Protein AF-A0A6L5FZD4-F1 (afdb_monomer_lite)

Structure (mmCIF, N/CA/C/O backbone):
data_AF-A0A6L5FZD4-F1
#
_entry.id   AF-A0A6L5FZD4-F1
#
loop_
_atom_site.group_PDB
_atom_site.id
_atom_site.type_symbol
_atom_site.label_atom_id
_atom_site.label_alt_id
_atom_site.label_comp_id
_atom_site.label_asym_id
_atom_site.label_entity_id
_atom_site.label_seq_id
_atom_site.pdbx_PDB_ins_code
_atom_site.Cartn_x
_atom_site.Cartn_y
_atom_site.Cartn_z
_atom_site.occupancy
_atom_site.B_iso_or_equiv
_atom_site.auth_seq_id
_atom_site.auth_comp_id
_atom_site.auth_asym_id
_atom_site.auth_atom_id
_atom_site.pdbx_PDB_model_num
ATOM 1 N N . MET A 1 1 ? -21.026 0.022 11.333 1.00 53.03 1 MET A N 1
ATOM 2 C CA . MET A 1 1 ? -21.805 0.230 10.079 1.00 53.03 1 MET A CA 1
ATOM 3 C C . MET A 1 1 ? -22.381 -1.108 9.611 1.00 53.03 1 MET A C 1
ATOM 5 O O . MET A 1 1 ? -21.705 -2.113 9.763 1.00 53.03 1 MET A O 1
ATOM 9 N N . LYS A 1 2 ? -23.590 -1.178 9.025 1.00 60.16 2 LYS A N 1
ATOM 10 C CA . LYS A 1 2 ? -24.108 -2.451 8.463 1.00 60.16 2 LYS A CA 1
ATOM 11 C C . LYS A 1 2 ? -23.202 -2.933 7.310 1.00 60.16 2 LYS A C 1
ATOM 13 O O . LYS A 1 2 ? -22.747 -2.117 6.518 1.00 60.16 2 LYS A O 1
ATOM 18 N N . ARG A 1 3 ? -22.991 -4.252 7.163 1.00 59.06 3 ARG A N 1
ATOM 19 C CA . ARG A 1 3 ? -22.084 -4.894 6.170 1.00 59.06 3 ARG A CA 1
ATOM 20 C C . ARG A 1 3 ? -22.191 -4.336 4.738 1.00 59.06 3 ARG A C 1
ATOM 22 O O . ARG A 1 3 ? -21.182 -4.212 4.053 1.00 59.06 3 ARG A O 1
ATOM 29 N N . ARG A 1 4 ? -23.404 -3.986 4.293 1.00 61.72 4 ARG A N 1
ATOM 30 C CA . ARG A 1 4 ? -23.658 -3.397 2.966 1.00 61.72 4 ARG A CA 1
ATOM 31 C C . ARG A 1 4 ? -23.033 -2.008 2.786 1.00 61.72 4 ARG A C 1
ATOM 33 O O . ARG A 1 4 ? -22.554 -1.722 1.700 1.00 61.72 4 ARG A O 1
ATOM 40 N N . ALA A 1 5 ? -22.981 -1.199 3.844 1.00 68.56 5 ALA A N 1
ATOM 41 C CA . ALA A 1 5 ? -22.435 0.157 3.802 1.00 68.56 5 ALA A CA 1
ATOM 42 C C . ALA A 1 5 ? -20.901 0.177 3.656 1.00 68.56 5 ALA A C 1
ATOM 44 O O . ALA A 1 5 ? -20.347 1.071 3.029 1.00 68.56 5 ALA A O 1
ATOM 45 N N . ILE A 1 6 ? -20.212 -0.828 4.209 1.00 66.12 6 ILE A N 1
ATOM 46 C CA . ILE A 1 6 ? -18.756 -0.983 4.053 1.00 66.12 6 ILE A CA 1
ATOM 47 C C . ILE A 1 6 ? -18.419 -1.387 2.617 1.00 66.12 6 ILE A C 1
ATOM 49 O O . ILE A 1 6 ? -17.516 -0.821 2.011 1.00 66.12 6 ILE A O 1
ATOM 53 N N . LEU A 1 7 ? -19.168 -2.344 2.058 1.00 66.69 7 LEU A N 1
ATOM 54 C CA . LEU A 1 7 ? -18.967 -2.778 0.676 1.00 66.69 7 LEU A CA 1
ATOM 55 C C . LEU A 1 7 ? -19.250 -1.641 -0.306 1.00 66.69 7 LEU A C 1
ATOM 57 O O . LEU A 1 7 ? -18.430 -1.410 -1.183 1.00 66.69 7 LEU A O 1
ATOM 61 N N . SER A 1 8 ? -20.335 -0.882 -0.124 1.00 71.38 8 SER A N 1
ATOM 62 C CA . SER A 1 8 ? -20.620 0.277 -0.979 1.00 71.38 8 SER A CA 1
ATOM 63 C C . SER A 1 8 ? -19.540 1.358 -0.885 1.00 71.38 8 SER A C 1
ATOM 65 O O . SER A 1 8 ? -19.171 1.926 -1.907 1.00 71.38 8 SER A O 1
ATOM 67 N N . ALA A 1 9 ? -18.991 1.610 0.309 1.00 75.25 9 ALA A N 1
ATOM 68 C CA . ALA A 1 9 ? -17.905 2.575 0.494 1.00 75.25 9 ALA A CA 1
ATOM 69 C C . ALA A 1 9 ? -16.577 2.116 -0.138 1.00 75.25 9 ALA A C 1
ATOM 71 O O . ALA A 1 9 ? -15.766 2.949 -0.528 1.00 75.25 9 ALA A O 1
ATOM 72 N N . ALA A 1 10 ? -16.362 0.803 -0.269 1.00 83.44 10 ALA A N 1
ATOM 73 C CA . ALA A 1 10 ? -15.156 0.238 -0.868 1.00 83.44 10 ALA A CA 1
ATOM 74 C C . ALA A 1 10 ? -15.209 0.155 -2.406 1.00 83.44 10 ALA A C 1
ATOM 76 O O . ALA A 1 10 ? -14.160 0.024 -3.028 1.00 83.44 10 ALA A O 1
ATOM 77 N N . VAL A 1 11 ? -16.385 0.257 -3.039 1.00 79.88 11 VAL A N 1
ATOM 78 C CA . VAL A 1 11 ? -16.510 0.142 -4.507 1.00 79.88 11 VAL A CA 1
ATOM 79 C C . VAL A 1 11 ? -15.722 1.231 -5.231 1.00 79.88 11 VAL A C 1
ATOM 81 O O . VAL A 1 11 ? -14.940 0.915 -6.121 1.00 79.88 11 VAL A O 1
ATOM 84 N N . ALA A 1 12 ? -15.890 2.499 -4.846 1.00 78.31 12 ALA A N 1
ATOM 85 C CA . ALA A 1 12 ? -15.203 3.598 -5.524 1.00 78.31 12 ALA A CA 1
ATOM 86 C C . ALA A 1 12 ? -13.663 3.488 -5.416 1.00 78.31 12 ALA A C 1
ATOM 88 O O . ALA A 1 12 ? -13.002 3.541 -6.457 1.00 78.31 12 ALA A O 1
ATOM 89 N N . PRO A 1 13 ? -13.076 3.233 -4.226 1.00 81.88 13 PRO A N 1
ATOM 90 C CA . PRO A 1 13 ? -11.650 2.932 -4.116 1.00 81.88 13 PRO A CA 1
ATOM 91 C C . PRO A 1 13 ? -11.213 1.702 -4.915 1.00 81.88 13 PRO A C 1
ATOM 93 O O . PRO A 1 13 ? -10.189 1.751 -5.585 1.00 81.88 13 PRO A O 1
ATOM 96 N N . ALA A 1 14 ? -11.994 0.618 -4.912 1.00 86.94 14 ALA A N 1
ATOM 97 C CA . ALA A 1 14 ? -11.658 -0.584 -5.674 1.00 86.94 14 ALA A CA 1
ATOM 98 C C . ALA A 1 14 ? -11.582 -0.303 -7.183 1.00 86.94 14 ALA A C 1
ATOM 100 O O . ALA A 1 14 ? -10.633 -0.728 -7.836 1.00 86.94 14 ALA A O 1
ATOM 101 N N . THR A 1 15 ? -12.529 0.461 -7.734 1.00 80.44 15 THR A N 1
ATOM 102 C CA . THR A 1 15 ? -12.495 0.876 -9.143 1.00 80.44 15 THR A CA 1
ATOM 103 C C . THR A 1 15 ? -11.253 1.710 -9.448 1.00 80.44 15 THR A C 1
ATOM 105 O O . THR A 1 15 ? -10.593 1.480 -10.461 1.00 80.44 15 THR A O 1
ATOM 108 N N . ALA A 1 16 ? -10.887 2.633 -8.556 1.00 80.25 16 ALA A N 1
ATOM 109 C CA . ALA A 1 16 ? -9.671 3.423 -8.720 1.00 80.25 16 ALA A CA 1
ATOM 110 C C . ALA A 1 16 ? -8.406 2.548 -8.731 1.00 80.25 16 ALA A C 1
ATOM 112 O O . ALA A 1 16 ? -7.522 2.714 -9.570 1.00 80.25 16 ALA A O 1
ATOM 113 N N . ILE A 1 17 ? -8.364 1.558 -7.844 1.00 89.06 17 ILE A N 1
ATOM 114 C CA . ILE A 1 17 ? -7.272 0.592 -7.717 1.00 89.06 17 ILE A CA 1
ATOM 115 C C . ILE A 1 17 ? -7.128 -0.277 -8.976 1.00 89.06 17 ILE A C 1
ATOM 117 O O . ILE A 1 17 ? -5.998 -0.551 -9.376 1.00 89.06 17 ILE A O 1
ATOM 121 N N . VAL A 1 18 ? -8.222 -0.650 -9.656 1.00 87.94 18 VAL A N 1
ATOM 122 C CA . VAL A 1 18 ? -8.146 -1.328 -10.970 1.00 87.94 18 VAL A CA 1
ATOM 123 C C . VAL A 1 18 ? -7.424 -0.444 -11.991 1.00 87.94 18 VAL A C 1
ATOM 125 O O . VAL A 1 18 ? -6.529 -0.912 -12.695 1.00 87.94 18 VAL A O 1
ATOM 128 N N . VAL A 1 19 ? -7.774 0.843 -12.060 1.00 83.50 19 VAL A N 1
ATOM 129 C CA . VAL A 1 19 ? -7.156 1.792 -13.003 1.00 83.50 19 VAL A CA 1
ATOM 130 C C . VAL A 1 19 ? -5.664 1.977 -12.705 1.00 83.50 19 VAL A C 1
ATOM 132 O O . VAL A 1 19 ? -4.836 1.974 -13.623 1.00 83.50 19 VAL A O 1
ATOM 135 N N . PHE A 1 20 ? -5.282 2.062 -11.429 1.00 85.50 20 PHE A N 1
ATOM 136 C CA . PHE A 1 20 ? -3.870 2.128 -11.044 1.00 85.50 20 PHE A CA 1
ATOM 137 C C . PHE A 1 20 ? -3.114 0.841 -11.329 1.00 85.50 20 PHE A C 1
ATOM 139 O O . PHE A 1 20 ? -2.016 0.916 -11.875 1.00 85.50 20 PHE A O 1
ATOM 146 N N . GLY A 1 21 ? -3.706 -0.319 -11.049 1.00 92.38 21 GLY A N 1
ATOM 147 C CA . GLY A 1 21 ? -3.126 -1.602 -11.433 1.00 92.38 21 GLY A CA 1
ATOM 148 C C . GLY A 1 21 ? -2.869 -1.657 -12.941 1.00 92.38 21 GLY A C 1
ATOM 149 O O . GLY A 1 21 ? -1.775 -2.017 -13.362 1.00 92.38 21 GLY A O 1
ATOM 150 N N . ALA A 1 22 ? -3.817 -1.208 -13.769 1.00 91.06 22 ALA A N 1
ATOM 151 C CA . ALA A 1 22 ? -3.641 -1.170 -15.225 1.00 91.06 22 ALA A CA 1
ATOM 152 C C . ALA A 1 22 ? -2.514 -0.224 -15.656 1.00 91.06 22 ALA A C 1
ATOM 154 O O . ALA A 1 22 ? -1.715 -0.562 -16.534 1.00 91.06 22 ALA A O 1
ATOM 155 N N . THR A 1 23 ? -2.392 0.927 -14.991 1.00 86.19 23 THR A N 1
ATOM 156 C CA . THR A 1 23 ? -1.278 1.869 -15.195 1.00 86.19 23 THR A CA 1
ATOM 157 C C . THR A 1 23 ? 0.051 1.220 -14.861 1.00 86.19 23 THR A C 1
ATOM 159 O O . THR A 1 23 ? 0.979 1.256 -15.670 1.00 86.19 23 THR A O 1
ATOM 162 N N . TYR A 1 24 ? 0.129 0.571 -13.704 1.00 91.25 24 TYR A N 1
ATOM 163 C CA . TYR A 1 24 ? 1.314 -0.148 -13.281 1.00 91.25 24 TYR A CA 1
ATOM 164 C C . TYR A 1 24 ? 1.682 -1.257 -14.271 1.00 91.25 24 TYR A C 1
ATOM 166 O O . TYR A 1 24 ? 2.807 -1.266 -14.760 1.00 91.25 24 TYR A O 1
ATOM 174 N N . GLY A 1 25 ? 0.743 -2.144 -14.616 1.00 93.81 25 GLY A N 1
ATOM 175 C CA . GLY A 1 25 ? 0.986 -3.263 -15.527 1.00 93.81 25 GLY A CA 1
ATOM 176 C C . GLY A 1 25 ? 1.514 -2.798 -16.883 1.00 93.81 25 GLY A C 1
ATOM 177 O O . GLY A 1 25 ? 2.508 -3.329 -17.377 1.00 93.81 25 GLY A O 1
ATOM 178 N N . THR A 1 26 ? 0.916 -1.744 -17.443 1.00 90.25 26 THR A N 1
ATOM 179 C CA . THR A 1 26 ? 1.355 -1.168 -18.721 1.00 90.25 26 THR A CA 1
ATOM 180 C C . THR A 1 26 ? 2.790 -0.639 -18.632 1.00 90.25 26 THR A C 1
ATOM 182 O O . THR A 1 26 ? 3.623 -0.972 -19.472 1.00 90.25 26 THR A O 1
ATOM 185 N N . LEU A 1 27 ? 3.116 0.141 -17.595 1.00 87.88 27 LEU A N 1
ATOM 186 C CA . LEU A 1 27 ? 4.457 0.712 -17.420 1.00 87.88 27 LEU A CA 1
ATOM 187 C C . LEU A 1 27 ? 5.506 -0.362 -17.106 1.00 87.88 27 LEU A C 1
ATOM 189 O O . LEU A 1 27 ? 6.557 -0.413 -17.741 1.00 87.88 27 LEU A O 1
ATOM 193 N N . ALA A 1 28 ? 5.216 -1.244 -16.152 1.00 91.94 28 ALA A N 1
ATOM 194 C CA . ALA A 1 28 ? 6.132 -2.274 -15.678 1.00 91.94 28 ALA A CA 1
ATOM 195 C C . ALA A 1 28 ? 6.510 -3.262 -16.787 1.00 91.94 28 ALA A C 1
ATOM 197 O O . ALA A 1 28 ? 7.661 -3.696 -16.853 1.00 91.94 28 ALA A O 1
ATOM 198 N N . ARG A 1 29 ? 5.581 -3.565 -17.707 1.00 93.56 29 ARG A N 1
ATOM 199 C CA . ARG A 1 29 ? 5.847 -4.421 -18.871 1.00 93.56 29 ARG A CA 1
ATOM 200 C C . ARG A 1 29 ? 7.047 -3.945 -19.688 1.00 93.56 29 ARG A C 1
ATOM 202 O O . ARG A 1 29 ? 7.820 -4.781 -20.143 1.00 93.56 29 ARG A O 1
ATOM 209 N N . HIS A 1 30 ? 7.203 -2.634 -19.863 1.00 89.06 30 HIS A N 1
ATOM 210 C CA . HIS A 1 30 ? 8.285 -2.055 -20.662 1.00 89.06 30 HIS A CA 1
ATOM 211 C C . HIS A 1 30 ? 9.632 -2.009 -19.934 1.00 89.06 30 HIS A C 1
ATOM 213 O O . HIS A 1 30 ? 10.659 -1.857 -20.585 1.00 89.06 30 HIS A O 1
ATOM 219 N N . VAL A 1 31 ? 9.633 -2.141 -18.606 1.00 91.50 31 VAL A N 1
ATOM 220 C CA . VAL A 1 31 ? 10.833 -1.956 -17.774 1.00 91.50 31 VAL A CA 1
ATOM 221 C C . VAL A 1 31 ? 11.385 -3.289 -17.286 1.00 91.50 31 VAL A C 1
ATOM 223 O O . VAL A 1 31 ? 12.579 -3.541 -17.390 1.00 91.50 31 VAL A O 1
ATOM 226 N N . ILE A 1 32 ? 10.515 -4.153 -16.763 1.00 94.56 32 ILE A N 1
ATOM 227 C CA . ILE A 1 32 ? 10.897 -5.432 -16.144 1.00 94.56 32 ILE A CA 1
ATOM 228 C C . ILE A 1 32 ? 10.281 -6.647 -16.851 1.00 94.56 32 ILE A C 1
ATOM 230 O O . ILE A 1 32 ? 10.547 -7.786 -16.475 1.00 94.56 32 ILE A O 1
ATOM 234 N N . GLY A 1 33 ? 9.470 -6.431 -17.890 1.00 94.81 33 GLY A N 1
ATOM 235 C CA . GLY A 1 33 ? 8.761 -7.494 -18.597 1.00 94.81 33 GLY A CA 1
ATOM 236 C C . GLY A 1 33 ? 7.494 -7.961 -17.873 1.00 94.81 33 GLY A C 1
ATOM 237 O O . GLY A 1 33 ? 7.284 -7.714 -16.686 1.00 94.81 33 GLY A O 1
ATOM 238 N N . ALA A 1 34 ? 6.617 -8.656 -18.602 1.00 95.38 34 ALA A N 1
ATOM 239 C CA . ALA A 1 34 ? 5.297 -9.039 -18.091 1.00 95.38 34 ALA A CA 1
ATOM 240 C C . ALA A 1 34 ? 5.356 -10.040 -16.923 1.00 95.38 34 ALA A C 1
ATOM 242 O O . ALA A 1 34 ? 4.600 -9.912 -15.962 1.00 95.38 34 ALA A O 1
ATOM 243 N N . GLY A 1 35 ? 6.272 -11.014 -16.988 1.00 96.06 35 GLY A N 1
ATOM 244 C CA . GLY A 1 35 ? 6.428 -12.026 -15.941 1.00 96.06 35 GLY A CA 1
ATOM 245 C C . GLY A 1 35 ? 6.874 -11.422 -14.610 1.00 96.06 35 GLY A C 1
ATOM 246 O O . GLY A 1 35 ? 6.228 -11.648 -13.588 1.00 96.06 35 GLY A O 1
ATOM 247 N N . ALA A 1 36 ? 7.927 -10.598 -14.630 1.00 96.56 36 ALA A N 1
ATOM 248 C CA . ALA A 1 36 ? 8.409 -9.933 -13.424 1.00 96.56 36 ALA A CA 1
ATOM 249 C C . ALA A 1 36 ? 7.378 -8.938 -12.879 1.00 96.56 36 ALA A C 1
ATOM 251 O O . ALA A 1 36 ? 7.175 -8.913 -11.673 1.00 96.56 36 ALA A O 1
ATOM 252 N N . ALA A 1 37 ? 6.680 -8.194 -13.747 1.00 96.44 37 ALA A N 1
ATOM 253 C CA . ALA A 1 37 ? 5.612 -7.276 -13.348 1.00 96.44 37 ALA A CA 1
ATOM 254 C C . ALA A 1 37 ? 4.447 -7.980 -12.629 1.00 96.44 37 ALA A C 1
ATOM 256 O O . ALA A 1 37 ? 3.958 -7.490 -11.610 1.00 96.44 37 ALA A O 1
ATOM 257 N N . MET A 1 38 ? 4.008 -9.145 -13.119 1.00 97.12 38 MET A N 1
ATOM 258 C CA . MET A 1 38 ? 2.972 -9.927 -12.436 1.00 97.12 38 MET A CA 1
ATOM 259 C C . MET A 1 38 ? 3.486 -10.506 -11.114 1.00 97.12 38 MET A C 1
ATOM 261 O O . MET A 1 38 ? 2.777 -10.466 -10.109 1.00 97.12 38 MET A O 1
ATOM 265 N N . LEU A 1 39 ? 4.728 -10.996 -11.082 1.00 97.62 39 LEU A N 1
ATOM 266 C CA . LEU A 1 39 ? 5.337 -11.512 -9.858 1.00 97.62 39 LEU A CA 1
ATOM 267 C C . LEU A 1 39 ? 5.455 -10.423 -8.781 1.00 97.62 39 LEU A C 1
ATOM 269 O O . LEU A 1 39 ? 5.046 -10.643 -7.642 1.00 97.62 39 LEU A O 1
ATOM 273 N N . SER A 1 40 ? 5.938 -9.229 -9.132 1.00 96.44 40 SER A N 1
ATOM 274 C CA . SER A 1 40 ? 5.958 -8.094 -8.207 1.00 96.44 40 SER A CA 1
ATOM 275 C C . SER A 1 40 ? 4.553 -7.658 -7.803 1.00 96.44 40 SER A C 1
ATOM 277 O O . SER A 1 40 ? 4.361 -7.320 -6.638 1.00 96.44 40 SER A O 1
ATOM 279 N N . SER A 1 41 ? 3.562 -7.740 -8.700 1.00 96.62 41 SER A N 1
ATOM 280 C CA . SER A 1 41 ? 2.155 -7.508 -8.348 1.00 96.62 41 SER A CA 1
ATOM 281 C C . SER A 1 41 ? 1.673 -8.435 -7.240 1.00 96.62 41 SER A C 1
ATOM 283 O O . SER A 1 41 ? 1.084 -7.979 -6.264 1.00 96.62 41 SER A O 1
ATOM 285 N N . LEU A 1 42 ? 1.949 -9.732 -7.380 1.00 97.06 42 LEU A N 1
ATOM 286 C CA . LEU A 1 42 ? 1.518 -10.757 -6.434 1.00 97.06 42 LEU A CA 1
ATOM 287 C C . LEU A 1 42 ? 2.223 -10.635 -5.078 1.00 97.06 42 LEU A C 1
ATOM 289 O O . LEU A 1 42 ? 1.586 -10.863 -4.050 1.00 97.06 42 LEU A O 1
ATOM 293 N N . LEU A 1 43 ? 3.516 -10.289 -5.082 1.00 96.12 43 LEU A N 1
ATOM 294 C CA . LEU A 1 43 ? 4.378 -10.299 -3.894 1.00 96.12 43 LEU A CA 1
ATOM 295 C C . LEU A 1 43 ? 4.453 -8.961 -3.150 1.00 96.12 43 LEU A C 1
ATOM 297 O O . LEU A 1 43 ? 4.816 -8.943 -1.975 1.00 96.12 43 LEU A O 1
ATOM 301 N N . ILE A 1 44 ? 4.141 -7.843 -3.804 1.00 94.31 44 ILE A N 1
ATOM 302 C CA . ILE A 1 44 ? 4.280 -6.504 -3.226 1.00 94.31 44 ILE A CA 1
ATOM 303 C C . ILE A 1 44 ? 2.917 -5.831 -3.240 1.00 94.31 44 ILE A C 1
ATOM 305 O O . ILE A 1 44 ? 2.603 -5.111 -4.176 1.00 94.31 44 ILE A O 1
ATOM 309 N N . PHE A 1 45 ? 2.099 -5.984 -2.202 1.00 93.75 45 PHE A N 1
ATOM 310 C CA . PHE A 1 45 ? 0.822 -5.267 -2.161 1.00 93.75 45 PHE A CA 1
ATOM 311 C C . PHE A 1 45 ? 0.992 -3.804 -1.707 1.00 93.75 45 PHE A C 1
ATOM 313 O O . PHE A 1 45 ? 0.595 -3.403 -0.618 1.00 93.75 45 PHE A O 1
ATOM 320 N N . SER A 1 46 ? 1.651 -3.002 -2.547 1.00 91.19 46 SER A N 1
ATOM 321 C CA . SER A 1 46 ? 1.851 -1.563 -2.356 1.00 91.19 46 SER A CA 1
ATOM 322 C C . SER A 1 46 ? 2.076 -0.885 -3.706 1.00 91.19 46 SER A C 1
ATOM 324 O O . SER A 1 46 ? 3.167 -0.951 -4.277 1.00 91.19 46 SER A O 1
ATOM 326 N N . GLY A 1 47 ? 1.040 -0.212 -4.217 1.00 87.81 47 GLY A N 1
ATOM 327 C CA . GLY A 1 47 ? 1.104 0.463 -5.516 1.00 87.81 47 GLY A CA 1
ATOM 328 C C . GLY A 1 47 ? 2.193 1.536 -5.570 1.00 87.81 47 GLY A C 1
ATOM 329 O O . GLY A 1 47 ? 2.948 1.598 -6.536 1.00 87.81 47 GLY A O 1
ATOM 330 N N . ALA A 1 48 ? 2.350 2.324 -4.499 1.00 83.94 48 ALA A N 1
ATOM 331 C CA . ALA A 1 48 ? 3.394 3.348 -4.403 1.00 83.94 48 ALA A CA 1
ATOM 332 C C . ALA A 1 48 ? 4.800 2.753 -4.580 1.00 83.94 48 ALA A C 1
ATOM 334 O O . ALA A 1 48 ? 5.585 3.252 -5.383 1.00 83.94 48 ALA A O 1
ATOM 335 N N . VAL A 1 49 ? 5.095 1.646 -3.890 1.00 89.38 49 VAL A N 1
ATOM 336 C CA . VAL A 1 49 ? 6.385 0.953 -4.015 1.00 89.38 49 VAL A CA 1
ATOM 337 C C . VAL A 1 49 ? 6.582 0.416 -5.425 1.00 89.38 49 VAL A C 1
ATOM 339 O O . VAL A 1 49 ? 7.649 0.601 -5.999 1.00 89.38 49 VAL A O 1
ATOM 342 N N . GLN A 1 50 ? 5.560 -0.204 -6.008 1.00 93.44 50 GLN A N 1
ATOM 343 C CA . GLN A 1 50 ? 5.641 -0.758 -7.354 1.00 93.44 50 GLN A CA 1
ATOM 344 C C . GLN A 1 50 ? 5.934 0.306 -8.423 1.00 93.44 50 GLN A C 1
ATOM 346 O O . GLN A 1 50 ? 6.830 0.110 -9.246 1.00 93.44 50 GLN A O 1
ATOM 351 N N . PHE A 1 51 ? 5.252 1.455 -8.384 1.00 88.38 51 PHE A N 1
ATOM 352 C CA . PHE A 1 51 ? 5.542 2.572 -9.289 1.00 88.38 51 PHE A CA 1
ATOM 353 C C . PHE A 1 51 ? 6.932 3.165 -9.052 1.00 88.38 51 PHE A C 1
ATOM 355 O O . PHE A 1 51 ? 7.644 3.451 -10.014 1.00 88.38 51 PHE A O 1
ATOM 362 N N . THR A 1 52 ? 7.344 3.330 -7.792 1.00 82.62 52 THR A N 1
ATOM 363 C CA . THR A 1 52 ? 8.679 3.840 -7.460 1.00 82.62 52 THR A CA 1
ATOM 364 C C . THR A 1 52 ? 9.780 2.898 -7.927 1.00 82.62 52 THR A C 1
ATOM 366 O O . THR A 1 52 ? 10.742 3.364 -8.529 1.00 82.62 52 THR A O 1
ATOM 369 N N . VAL A 1 53 ? 9.639 1.588 -7.717 1.00 87.06 53 VAL A N 1
ATOM 370 C CA . VAL A 1 53 ? 10.606 0.584 -8.182 1.00 87.06 53 VAL A CA 1
ATOM 371 C C . VAL A 1 53 ? 10.724 0.614 -9.701 1.00 87.06 53 VAL A C 1
ATOM 373 O O . VAL A 1 53 ? 11.835 0.700 -10.212 1.00 87.06 53 VAL A O 1
ATOM 376 N N . VAL A 1 54 ? 9.602 0.619 -10.427 1.00 88.06 54 VAL A N 1
ATOM 377 C CA . VAL A 1 54 ? 9.614 0.713 -11.896 1.00 88.06 54 VAL A CA 1
ATOM 378 C C . VAL A 1 54 ? 10.266 2.018 -12.362 1.00 88.06 54 VAL A C 1
ATOM 380 O O . VAL A 1 54 ? 11.114 1.986 -13.245 1.00 88.06 54 VAL A O 1
ATOM 383 N N . GLY A 1 55 ? 9.934 3.156 -11.746 1.00 80.06 55 GLY A N 1
ATOM 384 C CA . GLY A 1 55 ? 10.535 4.447 -12.091 1.00 80.06 55 GLY A CA 1
ATOM 385 C C . GLY A 1 55 ? 12.043 4.506 -11.829 1.00 80.06 55 GLY A C 1
ATOM 386 O O . GLY A 1 55 ? 12.794 5.004 -12.664 1.00 80.06 55 GLY A O 1
ATOM 387 N N . LEU A 1 56 ? 12.496 3.966 -10.697 1.00 80.88 56 LEU A N 1
ATOM 388 C CA . LEU A 1 56 ? 13.912 3.900 -10.333 1.00 80.88 56 LEU A CA 1
ATOM 389 C C . LEU A 1 56 ? 14.695 2.954 -11.250 1.00 80.88 56 LEU A C 1
ATOM 391 O O . LEU A 1 56 ? 15.791 3.303 -11.683 1.00 80.88 56 LEU A O 1
ATOM 395 N N . LEU A 1 57 ? 14.130 1.794 -11.592 1.00 89.19 57 LEU A N 1
ATOM 396 C CA . LEU A 1 57 ? 14.741 0.859 -12.540 1.00 89.19 57 LEU A CA 1
ATOM 397 C C . LEU A 1 57 ? 14.879 1.478 -13.936 1.00 89.19 57 LEU A C 1
ATOM 399 O O . LEU A 1 57 ? 15.950 1.382 -14.530 1.00 89.19 57 LEU A O 1
ATOM 403 N N . SER A 1 58 ? 13.856 2.188 -14.424 1.00 82.81 58 SER A N 1
ATOM 404 C CA . SER A 1 58 ? 13.937 2.940 -15.687 1.00 82.81 58 SER A CA 1
ATOM 405 C C . SER A 1 58 ? 15.032 4.007 -15.686 1.00 82.81 58 SER A C 1
ATOM 407 O O . SER A 1 58 ? 15.580 4.324 -16.737 1.00 82.81 58 SER A O 1
ATOM 409 N N . ALA A 1 59 ? 15.352 4.566 -14.517 1.00 80.69 59 ALA A N 1
ATOM 410 C CA . ALA A 1 59 ? 16.418 5.548 -14.337 1.00 80.69 59 ALA A CA 1
ATOM 411 C C . ALA A 1 59 ? 17.804 4.913 -14.092 1.00 80.69 59 ALA A C 1
ATOM 413 O O . ALA A 1 59 ? 18.756 5.632 -13.793 1.00 80.69 59 ALA A O 1
ATOM 414 N N . GLY A 1 60 ? 17.930 3.583 -14.180 1.00 85.44 60 GLY A N 1
ATOM 415 C CA . GLY A 1 60 ? 19.188 2.869 -13.947 1.00 85.44 60 GLY A CA 1
ATOM 416 C C . GLY A 1 60 ? 19.627 2.832 -12.479 1.00 85.44 60 GLY A C 1
ATOM 417 O O . GLY A 1 60 ? 20.810 2.648 -12.195 1.00 85.44 60 GLY A O 1
ATOM 418 N N . ALA A 1 61 ? 18.708 3.030 -11.529 1.00 84.56 61 ALA A N 1
ATOM 419 C CA . ALA A 1 61 ? 19.039 3.031 -10.110 1.00 84.56 61 ALA A CA 1
ATOM 420 C C . ALA A 1 61 ? 19.428 1.630 -9.606 1.00 84.56 61 ALA A C 1
ATOM 422 O O . ALA A 1 61 ? 18.817 0.620 -9.958 1.00 84.56 61 ALA A O 1
ATOM 423 N N . GLY A 1 62 ? 20.425 1.579 -8.720 1.00 89.62 62 GLY A N 1
ATOM 424 C CA . GLY A 1 62 ? 20.883 0.334 -8.106 1.00 89.62 62 GLY A CA 1
ATOM 425 C C . GLY A 1 62 ? 19.977 -0.179 -6.970 1.00 89.62 62 GLY A C 1
ATOM 426 O O . GLY A 1 62 ? 19.124 0.557 -6.461 1.00 89.62 62 GLY A O 1
ATOM 427 N N . PRO A 1 63 ? 20.209 -1.415 -6.485 1.00 92.00 63 PRO A N 1
ATOM 428 C CA . PRO A 1 63 ? 19.380 -2.068 -5.464 1.00 92.00 63 PRO A CA 1
ATOM 429 C C . PRO A 1 63 ? 19.205 -1.269 -4.166 1.00 92.00 63 PRO A C 1
ATOM 431 O O . PRO A 1 63 ? 18.126 -1.281 -3.578 1.00 92.00 63 PRO A O 1
ATOM 434 N N . GLY A 1 64 ? 20.235 -0.529 -3.737 1.00 89.88 64 GLY A N 1
ATOM 435 C CA . GLY A 1 64 ? 20.169 0.296 -2.526 1.00 89.88 64 GLY A CA 1
ATOM 436 C C . GLY A 1 64 ? 19.090 1.381 -2.596 1.00 89.88 64 GLY A C 1
ATOM 437 O O . GLY A 1 64 ? 18.351 1.571 -1.632 1.00 89.88 64 GLY A O 1
ATOM 438 N N . ALA A 1 65 ? 18.933 2.036 -3.751 1.00 80.69 65 ALA A N 1
ATOM 439 C CA . ALA A 1 65 ? 17.898 3.049 -3.956 1.00 80.69 65 ALA A CA 1
ATOM 440 C C . ALA A 1 65 ? 16.491 2.433 -3.978 1.00 80.69 65 ALA A C 1
ATOM 442 O O . ALA A 1 65 ? 15.555 3.019 -3.435 1.00 80.69 65 ALA A O 1
ATOM 443 N N . LEU A 1 66 ? 16.347 1.230 -4.548 1.00 87.00 66 LEU A N 1
ATOM 444 C CA . LEU A 1 66 ? 15.079 0.493 -4.560 1.00 87.00 66 LEU A CA 1
ATOM 445 C C . LEU A 1 66 ? 14.638 0.126 -3.141 1.00 87.00 66 LEU A C 1
ATOM 447 O O . LEU A 1 66 ? 13.485 0.365 -2.776 1.00 87.00 66 LEU A 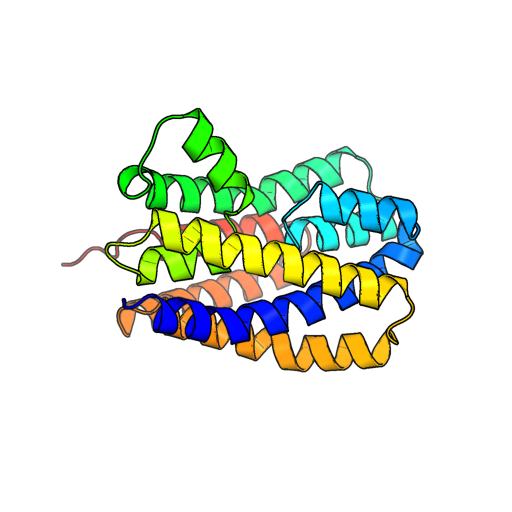O 1
ATOM 451 N N . VAL A 1 67 ? 15.555 -0.413 -2.330 1.00 90.25 67 VAL A N 1
ATOM 452 C CA . VAL A 1 67 ? 15.283 -0.773 -0.931 1.00 90.25 67 VAL A CA 1
ATOM 453 C C . VAL A 1 67 ? 14.956 0.474 -0.117 1.00 90.25 67 VAL A C 1
ATOM 455 O O . VAL A 1 67 ? 13.923 0.500 0.550 1.00 90.25 67 VAL A O 1
ATOM 458 N N . ALA A 1 68 ? 15.779 1.522 -0.216 1.00 79.75 68 ALA A N 1
ATOM 459 C CA . ALA A 1 68 ? 15.556 2.771 0.505 1.00 79.75 68 ALA A CA 1
ATOM 460 C C . ALA A 1 68 ? 14.193 3.384 0.155 1.00 79.75 68 ALA A C 1
ATOM 462 O O . ALA A 1 68 ? 13.394 3.637 1.052 1.00 79.75 68 ALA A O 1
ATOM 463 N N . GLY A 1 69 ? 13.875 3.528 -1.137 1.00 76.50 69 GLY A N 1
ATOM 464 C CA . GLY A 1 69 ? 12.582 4.052 -1.583 1.00 76.50 69 GLY A CA 1
ATOM 465 C C . GLY A 1 69 ? 11.402 3.210 -1.092 1.00 76.50 69 GLY A C 1
ATOM 466 O O . GLY A 1 69 ? 10.419 3.752 -0.588 1.00 76.50 69 GLY A O 1
ATOM 467 N N . SER A 1 70 ? 11.522 1.882 -1.163 1.00 85.31 70 SER A N 1
ATOM 468 C CA . SER A 1 70 ? 10.470 0.959 -0.720 1.00 85.31 70 SER A CA 1
ATOM 469 C C . SER A 1 70 ? 10.217 1.043 0.788 1.00 85.31 70 SER A C 1
ATOM 471 O O . SER A 1 70 ? 9.067 1.098 1.225 1.00 85.31 70 SER A O 1
ATOM 473 N N . VAL A 1 71 ? 11.286 1.078 1.590 1.00 84.69 71 VAL A N 1
ATOM 474 C CA . VAL A 1 71 ? 11.205 1.199 3.053 1.00 84.69 71 VAL A CA 1
ATOM 475 C C . VAL A 1 71 ? 10.640 2.563 3.442 1.00 84.69 71 VAL A C 1
ATOM 477 O O . VAL A 1 71 ? 9.702 2.622 4.239 1.00 84.69 71 VAL A O 1
ATOM 480 N N . THR A 1 72 ? 11.139 3.649 2.837 1.00 78.12 72 THR A N 1
ATOM 481 C CA . THR A 1 72 ? 10.670 5.013 3.113 1.00 78.12 72 THR A CA 1
ATOM 482 C C . THR A 1 72 ? 9.166 5.147 2.892 1.00 78.12 72 THR A C 1
ATOM 484 O O . THR A 1 72 ? 8.462 5.663 3.758 1.00 78.12 72 THR A O 1
ATOM 487 N N . LEU A 1 73 ? 8.657 4.640 1.767 1.00 76.88 73 LEU A N 1
ATOM 488 C CA . LEU A 1 73 ? 7.231 4.715 1.444 1.00 76.88 73 LEU A CA 1
ATOM 489 C C . LEU A 1 73 ? 6.366 3.856 2.369 1.00 76.88 73 LEU A C 1
ATOM 491 O O . LEU A 1 73 ? 5.245 4.245 2.692 1.00 76.88 73 LEU A O 1
ATOM 495 N N . ASN A 1 74 ? 6.873 2.709 2.823 1.00 83.81 74 ASN A N 1
ATOM 496 C CA . ASN A 1 74 ? 6.110 1.792 3.667 1.00 83.81 74 ASN A CA 1
ATOM 497 C C . ASN A 1 74 ? 6.136 2.141 5.164 1.00 83.81 74 ASN A C 1
ATOM 499 O O . ASN A 1 74 ? 5.341 1.567 5.909 1.00 83.81 74 ASN A O 1
ATOM 503 N N . PHE A 1 75 ? 6.949 3.100 5.630 1.00 82.00 75 PHE A N 1
ATOM 504 C CA . PHE A 1 75 ? 6.892 3.551 7.033 1.00 82.00 75 PHE A CA 1
ATOM 505 C C . PHE A 1 75 ? 5.484 3.983 7.458 1.00 82.00 75 PHE A C 1
ATOM 507 O O . PHE A 1 75 ? 5.083 3.744 8.597 1.00 82.00 75 PHE A O 1
ATOM 514 N N . ARG A 1 76 ? 4.691 4.546 6.538 1.00 81.94 76 ARG A N 1
ATOM 515 C CA . ARG A 1 76 ? 3.291 4.906 6.810 1.00 81.94 76 ARG A CA 1
ATOM 516 C C . ARG A 1 76 ? 2.438 3.709 7.241 1.00 81.94 76 ARG A C 1
ATOM 518 O O . ARG A 1 76 ? 1.606 3.852 8.132 1.00 81.94 76 ARG A O 1
ATOM 525 N N . ASN A 1 77 ? 2.700 2.515 6.706 1.00 87.25 77 ASN A N 1
ATOM 526 C CA . ASN A 1 77 ? 1.965 1.303 7.070 1.00 87.25 77 ASN A CA 1
ATOM 527 C C . ASN A 1 77 ? 2.302 0.856 8.499 1.00 87.25 77 ASN A C 1
ATOM 529 O O . ASN A 1 77 ? 1.437 0.323 9.189 1.00 87.25 77 ASN A O 1
ATOM 533 N N . LEU A 1 78 ? 3.520 1.122 8.988 1.00 86.50 78 LEU A N 1
ATOM 534 C CA . LEU A 1 78 ? 3.872 0.878 10.392 1.00 86.50 78 LEU A CA 1
ATOM 535 C C . LEU A 1 78 ? 3.084 1.799 11.329 1.00 86.50 78 LEU A C 1
ATOM 537 O O . LEU A 1 78 ? 2.552 1.333 12.337 1.00 86.50 78 LEU A O 1
ATOM 541 N N . LEU A 1 79 ? 2.953 3.080 10.972 1.00 86.06 79 LEU A N 1
ATOM 542 C CA . LEU A 1 79 ? 2.168 4.049 11.742 1.00 86.06 79 LEU A CA 1
ATOM 543 C C . LEU A 1 79 ? 0.677 3.681 11.745 1.00 86.06 79 LEU A C 1
ATOM 545 O O . LEU A 1 79 ? 0.067 3.587 12.810 1.00 86.06 79 LEU A O 1
ATOM 549 N N . LEU A 1 80 ? 0.101 3.383 10.575 1.00 88.00 80 LEU A N 1
ATOM 550 C CA . LEU A 1 80 ? -1.289 2.921 10.453 1.00 88.00 80 LEU A CA 1
ATOM 551 C C . LEU A 1 80 ? -1.521 1.619 11.230 1.00 88.00 80 LEU A C 1
ATOM 553 O O . LEU A 1 80 ? -2.528 1.470 11.925 1.00 88.00 80 LEU A O 1
ATOM 557 N N . GLY A 1 81 ? -0.562 0.695 11.164 1.00 89.62 81 GLY A N 1
ATOM 558 C CA . GLY A 1 81 ? -0.578 -0.552 11.916 1.00 89.62 81 GLY A CA 1
ATOM 559 C C . GLY A 1 81 ? -0.585 -0.310 13.423 1.00 89.62 81 GLY A C 1
ATOM 560 O O . GLY A 1 81 ? -1.381 -0.927 14.129 1.00 89.62 81 GLY A O 1
ATOM 561 N N . ALA A 1 82 ? 0.232 0.621 13.922 1.00 88.62 82 ALA A N 1
ATOM 562 C CA . ALA A 1 82 ? 0.255 1.001 15.333 1.00 88.62 82 ALA A CA 1
ATOM 563 C C . ALA A 1 82 ? -1.086 1.598 15.797 1.00 88.62 82 ALA A C 1
ATOM 565 O O . ALA A 1 82 ? -1.578 1.221 16.861 1.00 88.62 82 ALA A O 1
ATOM 566 N N . VAL A 1 83 ? -1.713 2.450 14.977 1.00 88.69 83 VAL A N 1
ATOM 567 C CA . VAL A 1 83 ? -3.033 3.045 15.260 1.00 88.69 83 VAL A CA 1
ATOM 568 C C . VAL A 1 83 ? -4.141 1.985 15.288 1.00 88.69 83 VAL A C 1
ATOM 570 O O . VAL A 1 83 ? -5.024 2.021 16.147 1.00 88.69 83 VAL A O 1
ATOM 573 N N . LEU A 1 84 ? -4.111 1.019 14.366 1.00 90.44 84 LEU A N 1
ATOM 574 C CA . LEU A 1 84 ? -5.137 -0.022 14.261 1.00 90.44 84 LEU A CA 1
ATOM 575 C C . LEU A 1 84 ? -4.937 -1.177 15.247 1.00 90.44 84 LEU A C 1
ATOM 577 O O . LEU A 1 84 ? -5.916 -1.816 15.639 1.00 90.44 84 LEU A O 1
ATOM 581 N N . ARG A 1 85 ? -3.701 -1.445 15.684 1.00 91.31 85 ARG A N 1
ATOM 582 C CA . ARG A 1 85 ? -3.339 -2.593 16.534 1.00 91.31 85 ARG A CA 1
ATOM 583 C C . ARG A 1 85 ? -4.245 -2.787 17.763 1.00 91.31 85 ARG A C 1
ATOM 585 O O . ARG A 1 85 ? -4.628 -3.937 17.988 1.00 91.31 85 ARG A O 1
ATOM 592 N N . PRO A 1 86 ? -4.636 -1.751 18.537 1.00 90.44 86 PRO A N 1
ATOM 593 C CA . PRO A 1 86 ? -5.521 -1.919 19.697 1.00 90.44 86 PRO A CA 1
ATOM 594 C C . PRO A 1 86 ? -6.948 -2.350 19.328 1.00 90.44 86 PRO A C 1
A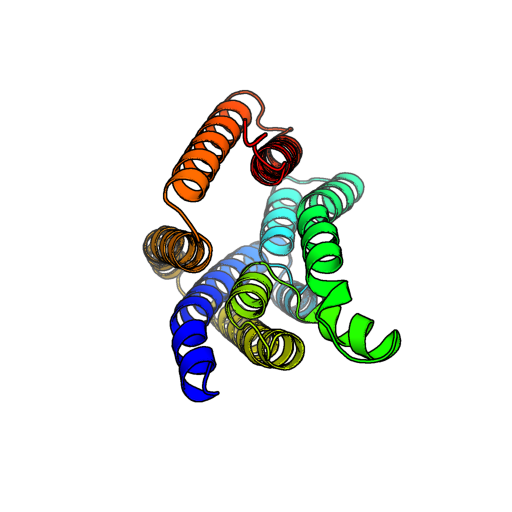TOM 596 O O . PRO A 1 86 ? -7.641 -2.950 20.143 1.00 90.44 86 PRO A O 1
ATOM 599 N N . ARG A 1 87 ? -7.391 -2.052 18.101 1.00 91.31 87 ARG A N 1
ATOM 600 C CA . ARG A 1 87 ? -8.753 -2.309 17.604 1.00 91.31 87 ARG A CA 1
ATOM 601 C C . ARG A 1 87 ? -8.845 -3.591 16.769 1.00 91.31 87 ARG A C 1
ATOM 603 O O . ARG A 1 87 ? -9.941 -4.080 16.490 1.00 91.31 87 ARG A O 1
ATOM 610 N N . VAL A 1 88 ? -7.702 -4.148 16.360 1.00 91.56 88 VAL A N 1
ATOM 611 C CA . VAL A 1 88 ? -7.625 -5.408 15.616 1.00 91.56 88 VAL A CA 1
ATOM 612 C C . VAL A 1 88 ? -7.596 -6.598 16.578 1.00 91.56 88 VAL A C 1
ATOM 614 O O . VAL A 1 88 ? -6.665 -6.794 17.368 1.00 91.56 88 VAL A O 1
ATOM 617 N N . GLN A 1 89 ? -8.625 -7.433 16.472 1.00 88.75 89 GLN A N 1
ATOM 618 C CA . GLN A 1 89 ? -8.816 -8.625 17.289 1.00 88.75 89 GLN A CA 1
ATOM 619 C C . GLN A 1 89 ? -7.929 -9.787 16.811 1.00 88.75 89 GLN A C 1
ATOM 621 O O . GLN A 1 89 ? -7.656 -9.940 15.618 1.00 88.75 89 GLN A O 1
ATOM 626 N N . GLY A 1 90 ? -7.554 -10.674 17.733 1.00 90.12 90 GLY A N 1
ATOM 627 C CA . GLY A 1 90 ? -6.833 -11.920 17.449 1.00 90.12 90 GLY A CA 1
ATOM 628 C C . GLY A 1 90 ? -5.342 -11.898 17.792 1.00 90.12 90 GLY A C 1
ATOM 629 O O . GLY A 1 90 ? -4.773 -10.861 18.132 1.00 90.12 90 GLY A O 1
ATOM 630 N N . GLY A 1 91 ? -4.726 -13.081 17.723 1.00 92.62 91 GLY A N 1
ATOM 631 C CA . GLY A 1 91 ? -3.323 -13.297 18.082 1.00 92.62 91 GLY A CA 1
ATOM 632 C C . GLY A 1 91 ? -2.310 -12.766 17.053 1.00 92.62 91 GLY A C 1
ATOM 633 O O . GLY A 1 91 ? -2.699 -12.294 15.979 1.00 92.62 91 GLY A O 1
ATOM 634 N N . PRO A 1 92 ? -0.999 -12.872 17.350 1.00 91.31 92 PRO A N 1
ATOM 635 C CA . PRO A 1 92 ? 0.077 -12.341 16.508 1.00 91.31 92 PRO A CA 1
ATOM 636 C C . PRO A 1 92 ? 0.035 -12.832 15.055 1.00 91.31 92 PRO A C 1
ATOM 638 O O . PRO A 1 92 ? 0.145 -12.021 14.142 1.00 91.31 92 PRO A O 1
ATOM 641 N N . ALA A 1 93 ? -0.223 -14.125 14.830 1.00 92.25 93 ALA A N 1
ATOM 642 C CA . ALA A 1 93 ? -0.305 -14.701 13.485 1.00 92.25 93 ALA A CA 1
ATOM 643 C C . ALA A 1 93 ? -1.461 -14.111 12.660 1.00 92.25 93 ALA A C 1
ATOM 645 O O . ALA A 1 93 ? -1.286 -13.737 11.502 1.00 92.25 93 ALA A O 1
ATOM 646 N N . ARG A 1 94 ? -2.642 -13.945 13.274 1.00 91.88 94 ARG A N 1
ATOM 647 C CA . ARG A 1 94 ? -3.793 -13.322 12.607 1.00 91.88 94 ARG A CA 1
ATOM 648 C C . ARG A 1 94 ? -3.513 -11.861 12.268 1.00 91.88 94 ARG A C 1
ATOM 650 O O . ARG A 1 94 ? -3.872 -11.404 11.189 1.00 91.88 94 ARG A O 1
ATOM 657 N N . ARG A 1 95 ? -2.863 -11.133 13.178 1.00 92.12 95 ARG A N 1
ATOM 658 C CA . ARG A 1 95 ? -2.464 -9.737 12.958 1.00 92.12 95 ARG A CA 1
ATOM 659 C C . ARG A 1 95 ? -1.436 -9.609 11.835 1.00 92.12 95 ARG A C 1
ATOM 661 O O . ARG A 1 95 ? -1.581 -8.710 11.018 1.00 92.12 95 ARG A O 1
ATOM 668 N N . ALA A 1 96 ? -0.471 -10.525 11.749 1.00 90.56 96 ALA A N 1
ATOM 669 C CA . ALA A 1 96 ? 0.482 -10.577 10.642 1.00 90.56 96 ALA A CA 1
ATOM 670 C C . ALA A 1 96 ? -0.219 -10.833 9.296 1.00 90.56 96 ALA A C 1
ATOM 672 O O . ALA A 1 96 ? 0.033 -10.118 8.333 1.00 90.56 96 ALA A O 1
ATOM 673 N N . GLY A 1 97 ? -1.174 -11.771 9.243 1.00 92.75 97 GLY A N 1
ATOM 674 C CA . GLY A 1 97 ? -1.975 -12.005 8.035 1.00 92.75 97 GLY A CA 1
ATOM 675 C C . GLY A 1 97 ? -2.830 -10.797 7.630 1.00 92.75 97 GLY A C 1
ATOM 676 O O . GLY A 1 97 ? -2.951 -10.483 6.452 1.00 92.75 97 GLY A O 1
ATOM 677 N N . LEU A 1 98 ? -3.385 -10.068 8.602 1.00 94.00 98 LEU A N 1
ATOM 678 C CA . LEU A 1 98 ? -4.129 -8.830 8.343 1.00 94.00 98 LEU A CA 1
ATOM 679 C C . LEU A 1 98 ? -3.230 -7.672 7.895 1.00 94.00 98 LEU A C 1
ATOM 681 O O . LEU A 1 98 ? -3.705 -6.803 7.171 1.00 94.00 98 LEU A O 1
ATOM 685 N N . ALA A 1 99 ? -1.956 -7.663 8.297 1.00 93.12 99 ALA A N 1
ATOM 686 C CA . ALA A 1 99 ? -0.997 -6.644 7.883 1.00 93.12 99 ALA A CA 1
ATOM 687 C C . ALA A 1 99 ? -0.717 -6.687 6.375 1.00 93.12 99 ALA A C 1
ATOM 689 O O . ALA A 1 99 ? -0.423 -5.646 5.800 1.00 93.12 99 ALA A O 1
ATOM 690 N N . TRP A 1 100 ? -0.881 -7.845 5.720 1.00 94.94 100 TRP A N 1
ATOM 691 C CA . TRP A 1 100 ? -0.846 -7.925 4.255 1.00 94.94 100 TRP A CA 1
ATOM 692 C C . TRP A 1 100 ? -1.881 -6.996 3.620 1.00 94.94 100 TRP A C 1
ATOM 694 O O . TRP A 1 100 ? -1.583 -6.281 2.678 1.00 94.94 100 TRP A O 1
ATOM 704 N N . PHE A 1 101 ? -3.091 -6.960 4.178 1.00 95.81 101 PHE A N 1
ATOM 705 C CA . PHE A 1 101 ? -4.214 -6.173 3.670 1.00 95.81 101 PHE A CA 1
ATOM 706 C C . PHE A 1 101 ? -4.206 -4.712 4.132 1.00 95.81 101 PHE A C 1
ATOM 708 O O . PHE A 1 101 ? -5.182 -3.996 3.895 1.00 95.81 101 PHE A O 1
ATOM 715 N N . LEU A 1 102 ? -3.146 -4.276 4.817 1.00 94.31 102 LEU A N 1
ATOM 716 C CA . LEU A 1 102 ? -3.016 -2.931 5.355 1.00 94.31 102 LEU A CA 1
ATOM 717 C C . LEU A 1 102 ? -2.456 -1.977 4.294 1.00 94.31 102 LEU A C 1
ATOM 719 O O . LEU A 1 102 ? -1.245 -1.844 4.131 1.00 94.31 102 LEU A O 1
ATOM 723 N N . VAL A 1 103 ? -3.370 -1.284 3.623 1.00 92.25 103 VAL A N 1
ATOM 724 C CA . VAL A 1 103 ? -3.097 -0.158 2.724 1.00 92.25 103 VAL A CA 1
ATOM 725 C C . VAL A 1 103 ? -3.891 1.059 3.199 1.00 92.25 103 VAL A C 1
ATOM 727 O O . VAL A 1 103 ? -4.790 0.922 4.033 1.00 92.25 103 VAL A O 1
ATOM 730 N N . ASP A 1 104 ? -3.567 2.252 2.704 1.00 89.06 104 ASP A N 1
ATOM 731 C CA . ASP A 1 104 ? -4.165 3.508 3.180 1.00 89.06 104 ASP A CA 1
ATOM 732 C C . ASP A 1 104 ? -5.701 3.474 3.107 1.00 89.06 104 ASP A C 1
ATOM 734 O O . ASP A 1 104 ? -6.396 3.865 4.048 1.00 89.06 104 ASP A O 1
ATOM 738 N N . GLU A 1 105 ? -6.239 2.936 2.013 1.00 88.50 105 GLU A N 1
ATOM 739 C CA . GLU A 1 105 ? -7.670 2.848 1.745 1.00 88.50 105 GLU A CA 1
ATOM 740 C C . GLU A 1 105 ? -8.373 1.889 2.714 1.00 88.50 105 GLU A C 1
ATOM 742 O O . GLU A 1 105 ? -9.428 2.209 3.271 1.00 88.50 105 GLU A O 1
ATOM 747 N N . SER A 1 106 ? -7.796 0.704 2.948 1.00 92.81 106 SER A N 1
ATOM 748 C CA . SER A 1 106 ? -8.390 -0.295 3.844 1.00 92.81 106 SER A CA 1
ATOM 749 C C . SER A 1 106 ? -8.251 0.123 5.306 1.00 92.81 106 SER A C 1
ATOM 751 O O . SER A 1 106 ? -9.166 -0.111 6.101 1.00 92.81 106 SER A O 1
ATOM 753 N N . ALA A 1 107 ? -7.160 0.810 5.657 1.00 91.56 107 ALA A N 1
ATOM 754 C CA . ALA A 1 107 ? -6.960 1.412 6.966 1.00 91.56 107 ALA A CA 1
ATOM 755 C C . ALA A 1 107 ? -7.978 2.530 7.227 1.00 91.56 107 ALA A C 1
ATOM 757 O O . ALA A 1 107 ? -8.619 2.529 8.279 1.00 91.56 107 ALA A O 1
ATOM 758 N N . GLY A 1 108 ? -8.187 3.435 6.266 1.00 87.75 108 GLY A N 1
ATOM 759 C CA . GLY A 1 108 ? -9.179 4.507 6.365 1.00 87.75 108 GLY A CA 1
ATOM 760 C C . GLY A 1 108 ? -10.595 3.968 6.578 1.00 87.75 108 GLY A C 1
ATOM 761 O O . GLY A 1 108 ? -11.282 4.371 7.519 1.00 87.75 108 GLY A O 1
ATOM 762 N N . LEU A 1 109 ? -11.004 2.976 5.780 1.00 88.69 109 LEU A N 1
ATOM 763 C CA . LEU A 1 109 ? -12.296 2.305 5.954 1.00 88.69 109 LEU A CA 1
ATOM 764 C C . LEU A 1 109 ? -12.398 1.579 7.302 1.00 88.69 109 LEU A C 1
ATOM 766 O O . LEU A 1 109 ? -13.440 1.634 7.958 1.00 88.69 109 LEU A O 1
ATOM 770 N N . ALA A 1 110 ? -11.328 0.914 7.745 1.00 90.56 110 ALA A N 1
ATOM 771 C CA . ALA A 1 110 ? -11.304 0.231 9.033 1.00 90.56 110 ALA A CA 1
ATOM 772 C C . ALA A 1 110 ? -11.449 1.216 10.203 1.00 90.56 110 ALA A C 1
ATOM 774 O O . ALA A 1 110 ? -12.217 0.941 11.126 1.00 90.56 110 ALA A O 1
ATOM 775 N N . LEU A 1 111 ? -10.794 2.378 10.144 1.00 87.69 111 LEU A N 1
ATOM 776 C CA . LEU A 1 111 ? -10.929 3.441 11.143 1.00 87.69 111 LEU A CA 1
ATOM 777 C C . LEU A 1 111 ? -12.342 4.038 11.162 1.00 87.69 111 LEU A C 1
ATOM 779 O O . LEU A 1 111 ? -12.905 4.206 12.243 1.00 87.69 111 LEU A O 1
ATOM 783 N N . ALA A 1 112 ? -12.938 4.278 9.991 1.00 84.50 112 ALA A N 1
ATOM 784 C CA . ALA A 1 112 ? -14.302 4.797 9.865 1.00 84.50 112 ALA A CA 1
ATOM 785 C C . ALA A 1 112 ? -15.386 3.786 10.294 1.00 84.50 112 ALA A C 1
ATOM 787 O O . ALA A 1 112 ? -16.504 4.168 10.636 1.00 84.50 112 ALA A O 1
ATOM 788 N N . SER A 1 113 ? -15.074 2.484 10.307 1.00 84.88 113 SER A N 1
ATOM 789 C CA . SER A 1 113 ? -16.054 1.431 10.613 1.00 84.88 113 SER A CA 1
ATOM 790 C C . SER A 1 113 ? -16.536 1.396 12.072 1.00 84.88 113 SER A C 1
ATOM 792 O O . SER A 1 113 ? -17.590 0.808 12.351 1.00 84.88 113 SER A O 1
ATOM 794 N N . GLY A 1 114 ? -15.786 2.007 12.997 1.00 79.88 114 GLY A N 1
ATOM 795 C CA . GLY A 1 114 ? -16.064 2.002 14.433 1.00 79.88 114 GLY A CA 1
ATOM 796 C C . GLY A 1 114 ? -15.774 0.645 15.081 1.00 79.88 114 GLY A C 1
ATOM 797 O O . GLY A 1 114 ? -14.654 0.386 15.511 1.00 79.88 114 GLY A O 1
ATOM 798 N N . THR A 1 115 ? -16.780 -0.229 15.164 1.00 80.62 115 THR A N 1
ATOM 799 C CA . THR A 1 115 ? -16.712 -1.507 15.903 1.00 80.62 115 THR A CA 1
ATOM 800 C C . THR A 1 115 ? -16.251 -2.699 15.061 1.00 80.62 115 THR A C 1
ATOM 802 O O . THR A 1 115 ? -15.785 -3.694 15.608 1.00 80.62 115 THR A O 1
ATOM 805 N N . ASP A 1 116 ? -16.335 -2.613 13.731 1.00 86.75 116 ASP A N 1
ATOM 806 C CA . ASP A 1 116 ? -16.064 -3.727 12.807 1.00 86.75 116 ASP A CA 1
ATOM 807 C C . ASP A 1 116 ? -14.651 -3.683 12.192 1.00 86.75 116 ASP A C 1
ATOM 809 O O . ASP A 1 116 ? -14.426 -4.205 11.095 1.00 86.75 116 ASP A O 1
ATOM 813 N N . VAL A 1 117 ? -13.679 -3.073 12.881 1.00 90.94 117 VAL A N 1
ATOM 814 C CA . VAL A 1 117 ? -12.341 -2.742 12.344 1.00 90.94 117 VAL A CA 1
ATOM 815 C C . VAL A 1 117 ? -11.661 -3.935 11.679 1.00 90.94 117 VAL A C 1
ATOM 817 O O . VAL A 1 117 ? -11.241 -3.859 10.528 1.00 90.94 117 VAL A O 1
ATOM 820 N N . THR A 1 118 ? -11.592 -5.069 12.380 1.00 93.31 118 THR A N 1
ATOM 821 C CA . THR A 1 118 ? -10.860 -6.245 11.885 1.00 93.31 118 THR A CA 1
ATOM 822 C C . THR A 1 118 ? -11.485 -6.818 10.616 1.00 93.31 118 THR A C 1
ATOM 824 O O . THR A 1 118 ? -10.790 -7.196 9.674 1.00 93.31 118 THR A O 1
ATOM 827 N N . ARG A 1 119 ? -12.818 -6.886 10.590 1.00 91.75 119 ARG A N 1
ATOM 828 C CA . ARG A 1 119 ? -13.565 -7.416 9.452 1.00 91.75 119 ARG A CA 1
ATOM 829 C C . ARG A 1 119 ? -13.506 -6.462 8.266 1.00 91.75 119 ARG A C 1
ATOM 831 O O . ARG A 1 119 ? -13.375 -6.919 7.135 1.00 91.75 119 ARG A O 1
ATOM 838 N N . THR A 1 120 ? -13.603 -5.163 8.530 1.00 91.81 120 THR A N 1
ATOM 839 C CA . THR A 1 120 ? -13.533 -4.117 7.508 1.00 91.81 120 THR A CA 1
ATOM 840 C C . THR A 1 120 ? -12.164 -4.097 6.846 1.00 91.81 120 THR A C 1
ATOM 842 O O . THR A 1 120 ? -12.103 -4.115 5.619 1.00 91.81 120 THR A O 1
ATOM 845 N N . LEU A 1 121 ? -11.085 -4.155 7.636 1.00 94.06 121 LEU A N 1
ATOM 846 C CA . LEU A 1 121 ? -9.712 -4.222 7.132 1.00 94.06 121 LEU A CA 1
ATOM 847 C C . LEU A 1 121 ? -9.525 -5.417 6.188 1.00 94.06 121 LEU A C 1
ATOM 849 O O . LEU A 1 121 ? -9.076 -5.247 5.060 1.00 94.06 121 LEU A O 1
ATOM 853 N N . PHE A 1 122 ? -9.949 -6.610 6.616 1.00 94.88 122 PHE A N 1
ATOM 854 C CA . PHE A 1 122 ? -9.843 -7.813 5.793 1.00 94.88 122 PHE A CA 1
ATOM 855 C C . PHE A 1 122 ? -10.687 -7.730 4.516 1.00 94.88 122 PHE A C 1
ATOM 857 O O . PHE A 1 122 ? -10.180 -7.966 3.427 1.00 94.88 122 PHE A O 1
ATOM 864 N N . ALA A 1 123 ? -11.976 -7.396 4.631 1.00 93.75 123 ALA A N 1
ATOM 865 C CA . ALA A 1 123 ? -12.892 -7.428 3.493 1.00 93.75 123 ALA A CA 1
ATOM 866 C C . ALA A 1 123 ? -12.554 -6.365 2.437 1.00 93.75 123 ALA A C 1
ATOM 868 O O . ALA A 1 123 ? -12.569 -6.668 1.246 1.00 93.75 123 ALA A O 1
ATOM 869 N N . SER A 1 124 ? -12.241 -5.138 2.867 1.00 93.94 124 SER A N 1
ATOM 870 C CA . SER A 1 124 ? -11.832 -4.069 1.949 1.00 93.94 124 SER A CA 1
ATOM 871 C C . SER A 1 124 ? -10.456 -4.344 1.350 1.00 93.94 124 SER A C 1
ATOM 873 O O . SER A 1 124 ? -10.310 -4.283 0.136 1.00 93.94 124 SER A O 1
ATOM 875 N N . GLY A 1 125 ? -9.472 -4.745 2.158 1.00 95.31 125 GLY A N 1
ATOM 876 C CA . GLY A 1 125 ? -8.133 -5.036 1.656 1.00 95.31 125 GLY A CA 1
ATOM 877 C C . GLY A 1 125 ? -8.087 -6.239 0.711 1.00 95.31 125 GLY A C 1
ATOM 878 O O . GLY A 1 125 ? -7.373 -6.189 -0.285 1.00 95.31 125 GLY A O 1
ATOM 879 N N . ALA A 1 126 ? -8.884 -7.286 0.944 1.00 95.88 126 ALA A N 1
ATOM 880 C CA . ALA A 1 126 ? -8.998 -8.409 0.010 1.00 95.88 126 ALA A CA 1
ATOM 881 C C . ALA A 1 126 ? -9.629 -7.983 -1.325 1.00 95.88 126 ALA A C 1
ATOM 883 O O . ALA A 1 126 ? -9.142 -8.371 -2.386 1.00 95.88 126 ALA A O 1
ATOM 884 N N . LEU A 1 127 ? -10.673 -7.145 -1.283 1.00 95.38 127 LEU A N 1
ATOM 885 C CA . LEU A 1 127 ? -11.266 -6.557 -2.485 1.00 95.38 127 LEU A CA 1
ATOM 886 C C . LEU A 1 127 ? -10.237 -5.717 -3.254 1.00 95.38 127 LEU A C 1
ATOM 888 O O . LEU A 1 127 ? -10.132 -5.844 -4.470 1.00 95.38 127 LEU A O 1
ATOM 892 N N . PHE A 1 128 ? -9.463 -4.894 -2.550 1.00 96.25 128 PHE A N 1
ATOM 893 C CA . PHE A 1 128 ? -8.428 -4.044 -3.137 1.00 96.25 128 PHE A CA 1
ATOM 894 C C . PHE A 1 128 ? -7.272 -4.848 -3.723 1.00 96.25 128 PHE A C 1
ATOM 896 O O . PHE A 1 128 ? -6.800 -4.521 -4.806 1.00 96.25 128 PHE A O 1
ATOM 903 N N . TYR A 1 129 ? -6.867 -5.938 -3.072 1.00 97.50 129 TYR A N 1
ATOM 904 C CA . TYR A 1 129 ? -5.868 -6.848 -3.619 1.00 97.50 129 TYR A CA 1
ATOM 905 C C . TYR A 1 129 ? -6.347 -7.442 -4.947 1.00 97.50 129 TYR A C 1
ATOM 907 O O . TYR A 1 129 ? -5.661 -7.334 -5.959 1.00 97.50 129 TYR A O 1
ATOM 915 N N . ILE A 1 130 ? -7.567 -7.988 -4.979 1.00 97.31 130 ILE A N 1
ATOM 916 C CA . ILE A 1 130 ? -8.153 -8.547 -6.206 1.00 97.31 130 ILE A CA 1
ATOM 917 C C . ILE A 1 130 ? -8.269 -7.470 -7.292 1.00 97.31 130 ILE A C 1
ATOM 919 O O . ILE A 1 130 ? -7.872 -7.709 -8.431 1.00 97.31 130 ILE A O 1
ATOM 923 N N . ALA A 1 131 ? -8.755 -6.276 -6.946 1.00 95.69 131 ALA A N 1
ATOM 924 C CA . ALA A 1 131 ? -8.847 -5.144 -7.865 1.00 95.69 131 ALA A CA 1
ATOM 925 C C . ALA A 1 131 ? -7.479 -4.766 -8.463 1.00 95.69 131 ALA A C 1
ATOM 927 O O . ALA A 1 131 ? -7.377 -4.562 -9.673 1.00 95.69 131 ALA A O 1
ATOM 928 N N . TRP A 1 132 ? -6.420 -4.742 -7.649 1.00 97.31 132 TRP A N 1
ATOM 929 C CA . TRP A 1 132 ? -5.059 -4.458 -8.104 1.00 97.31 132 TRP A CA 1
ATOM 930 C C . TRP A 1 132 ? -4.542 -5.532 -9.064 1.00 97.31 132 TRP A C 1
ATOM 932 O O . TRP A 1 132 ? -3.973 -5.207 -10.107 1.00 97.31 132 TRP A O 1
ATOM 942 N N . GLN A 1 133 ? -4.778 -6.811 -8.756 1.00 98.00 133 GLN A N 1
ATOM 943 C CA . GLN A 1 133 ? -4.376 -7.920 -9.623 1.00 98.00 133 GLN A CA 1
ATOM 944 C C . GLN A 1 133 ? -5.109 -7.890 -10.969 1.00 98.00 133 GLN A C 1
ATOM 946 O O . GLN A 1 133 ? -4.480 -8.060 -12.014 1.00 98.00 133 GLN A O 1
ATOM 951 N N . VAL A 1 134 ? -6.420 -7.626 -10.954 1.00 96.06 134 VAL A N 1
ATOM 952 C CA . VAL A 1 134 ? -7.226 -7.459 -12.174 1.00 96.06 134 VAL A CA 1
ATOM 953 C C . VAL A 1 134 ? -6.700 -6.291 -12.999 1.00 96.06 134 VAL A C 1
ATOM 955 O O . VAL A 1 134 ? -6.425 -6.462 -14.184 1.00 96.06 134 VAL A O 1
ATOM 958 N N . GLY A 1 135 ? -6.497 -5.131 -12.370 1.00 93.88 135 GLY A N 1
ATOM 959 C CA . GLY A 1 135 ? -5.916 -3.962 -13.018 1.00 93.88 135 GLY A CA 1
ATOM 960 C C . GLY A 1 135 ? -4.579 -4.289 -13.672 1.00 93.88 135 GLY A C 1
ATOM 961 O O . GLY A 1 135 ? -4.408 -4.084 -14.870 1.00 93.88 135 GLY A O 1
ATOM 962 N N . THR A 1 136 ? -3.653 -4.870 -12.911 1.00 96.44 136 THR A N 1
ATOM 963 C CA . THR A 1 136 ? -2.321 -5.230 -13.410 1.00 96.44 136 THR A CA 1
ATOM 964 C C . THR A 1 136 ? -2.400 -6.153 -14.617 1.00 96.44 136 THR A C 1
ATOM 966 O O . THR A 1 136 ? -1.732 -5.898 -15.618 1.00 96.44 136 THR A O 1
ATOM 969 N N . MET A 1 137 ? -3.254 -7.177 -14.570 1.00 96.00 137 MET A N 1
ATOM 970 C CA . MET A 1 137 ? -3.465 -8.077 -15.703 1.00 96.00 137 MET A CA 1
ATOM 971 C C . MET A 1 137 ? -3.992 -7.329 -16.935 1.00 96.00 137 MET A C 1
ATOM 973 O O . MET A 1 137 ? -3.460 -7.516 -18.026 1.00 96.00 137 MET A O 1
ATOM 977 N N . LEU A 1 138 ? -4.978 -6.439 -16.774 1.00 92.69 138 LEU A N 1
ATOM 978 C CA . LEU A 1 138 ? -5.498 -5.612 -17.873 1.00 92.69 138 LEU A CA 1
ATOM 979 C C . LEU A 1 138 ? -4.402 -4.735 -18.501 1.00 92.69 138 LEU A C 1
ATOM 981 O O . LEU A 1 138 ? -4.306 -4.647 -19.724 1.00 92.69 138 LEU A O 1
ATOM 985 N N . GLY A 1 139 ? -3.541 -4.135 -17.675 1.00 91.25 139 GLY A N 1
ATOM 986 C CA . GLY A 1 139 ? -2.380 -3.375 -18.143 1.00 91.25 139 GLY A CA 1
ATOM 987 C C . GLY A 1 139 ? -1.395 -4.236 -18.935 1.00 91.25 139 GLY A C 1
ATOM 988 O O . GLY A 1 139 ? -0.974 -3.871 -20.032 1.00 91.25 139 GLY A O 1
ATOM 989 N N . LEU A 1 140 ? -1.070 -5.425 -18.421 1.00 93.50 140 LEU A N 1
ATOM 990 C CA . LEU A 1 140 ? -0.165 -6.362 -19.092 1.00 93.50 140 LEU A CA 1
ATOM 991 C C . LEU A 1 140 ? -0.709 -6.862 -20.431 1.00 93.50 140 LEU A C 1
ATOM 993 O O . LEU A 1 140 ? 0.077 -7.044 -21.360 1.00 93.50 140 LEU A O 1
ATOM 997 N N . LEU A 1 141 ? -2.024 -7.055 -20.550 1.00 91.06 141 LEU A N 1
ATOM 998 C CA . LEU A 1 141 ? -2.681 -7.522 -21.774 1.00 91.06 141 LEU A CA 1
ATOM 999 C C . LEU A 1 141 ? -2.817 -6.441 -22.859 1.00 91.06 141 LEU A C 1
ATOM 1001 O O . LEU A 1 141 ? -3.218 -6.760 -23.975 1.00 91.06 141 LEU A O 1
ATOM 1005 N N . GLY A 1 142 ? -2.405 -5.199 -22.587 1.00 73.75 142 GLY A N 1
ATOM 1006 C CA . GLY A 1 142 ? -2.305 -4.150 -23.604 1.00 73.75 142 GLY A CA 1
ATOM 1007 C C . GLY A 1 142 ? -3.388 -3.080 -23.529 1.00 73.75 142 GLY A C 1
ATOM 1008 O O . GLY A 1 142 ? -3.768 -2.532 -24.563 1.00 73.75 142 GLY A O 1
ATOM 1009 N N . ALA A 1 143 ? -3.868 -2.744 -22.327 1.00 67.75 143 ALA A N 1
ATOM 1010 C CA . ALA A 1 143 ? -4.563 -1.474 -22.138 1.00 67.75 143 ALA A CA 1
ATOM 1011 C C . ALA A 1 143 ? -3.685 -0.331 -22.693 1.00 67.75 143 ALA A C 1
ATOM 1013 O O . ALA A 1 143 ? -2.486 -0.266 -22.417 1.00 67.75 143 ALA A O 1
ATOM 1014 N N . SER A 1 144 ? -4.253 0.537 -23.537 1.00 66.69 144 SER A N 1
ATOM 1015 C CA . SER A 1 144 ? -3.465 1.580 -24.199 1.00 66.69 144 SER A CA 1
ATOM 1016 C C . SER A 1 144 ? -2.874 2.535 -23.159 1.00 66.69 144 SER A C 1
ATOM 1018 O O . SER A 1 144 ? -3.588 3.026 -22.286 1.00 66.69 144 SER A O 1
ATOM 1020 N N . VAL A 1 145 ? -1.572 2.830 -23.263 1.00 63.38 145 VAL A N 1
ATOM 1021 C CA . VAL A 1 145 ? -0.867 3.758 -22.352 1.00 63.38 145 VAL A CA 1
ATOM 1022 C C . VAL A 1 145 ? -1.625 5.082 -22.226 1.00 63.38 145 VAL A C 1
ATOM 1024 O O . VAL A 1 145 ? -1.729 5.627 -21.132 1.00 63.38 145 VAL A O 1
ATOM 1027 N N . GLU A 1 146 ? -2.192 5.571 -23.332 1.00 63.25 146 GLU A N 1
ATOM 1028 C CA . GLU A 1 146 ? -2.943 6.826 -23.369 1.00 63.25 146 GLU A CA 1
ATOM 1029 C C . GLU A 1 146 ? -4.312 6.727 -22.683 1.00 63.25 146 GLU A C 1
ATOM 1031 O O . GLU A 1 146 ? -4.662 7.587 -21.876 1.00 63.25 146 GLU A O 1
ATOM 1036 N N . GLY A 1 147 ? -5.065 5.645 -22.916 1.00 62.09 147 GLY A N 1
ATOM 1037 C CA . GLY A 1 147 ? -6.345 5.422 -22.238 1.00 62.09 147 GLY A CA 1
ATOM 1038 C C . GLY A 1 147 ? -6.169 5.245 -20.731 1.00 62.09 147 GLY A C 1
ATOM 1039 O O . GLY A 1 147 ? -6.942 5.772 -19.933 1.00 62.09 147 GLY A O 1
ATOM 1040 N N . VAL A 1 148 ? -5.094 4.568 -20.333 1.00 60.59 148 VAL A N 1
ATOM 1041 C CA . VAL A 1 148 ? -4.744 4.339 -18.934 1.00 60.59 148 VAL A CA 1
ATOM 1042 C C . VAL A 1 148 ? -4.234 5.617 -18.260 1.00 60.59 148 VAL A C 1
ATOM 1044 O O . VAL A 1 148 ? -4.633 5.907 -17.134 1.00 60.59 148 VAL A O 1
ATOM 1047 N N . ARG A 1 149 ? -3.431 6.433 -18.957 1.00 61.72 149 ARG A N 1
ATOM 1048 C CA . ARG A 1 149 ? -3.005 7.764 -18.492 1.00 61.72 149 ARG A CA 1
ATOM 1049 C C . ARG A 1 149 ? -4.205 8.682 -18.270 1.00 61.72 149 ARG A C 1
ATOM 1051 O O . ARG A 1 149 ? -4.322 9.260 -17.194 1.00 61.72 149 ARG A O 1
ATOM 1058 N N . SER A 1 150 ? -5.103 8.771 -19.250 1.00 56.97 150 SER A N 1
ATOM 1059 C CA . SER A 1 150 ? -6.323 9.579 -19.165 1.00 56.97 150 SER A CA 1
ATOM 1060 C C . SER A 1 150 ? -7.209 9.146 -17.989 1.00 56.97 150 SER A C 1
ATOM 1062 O O . SER A 1 150 ? -7.612 9.974 -17.167 1.00 56.97 150 SER A O 1
ATOM 1064 N N . ALA A 1 151 ? -7.426 7.835 -17.835 1.00 56.72 151 ALA A N 1
ATOM 1065 C CA . ALA A 1 151 ? -8.184 7.282 -16.718 1.00 56.72 151 ALA A CA 1
ATOM 1066 C C . ALA A 1 151 ? -7.514 7.570 -15.365 1.00 56.72 151 ALA A C 1
ATOM 1068 O O . ALA A 1 151 ? -8.191 7.992 -14.428 1.00 56.72 151 ALA A O 1
ATOM 1069 N N . ALA A 1 152 ? -6.192 7.409 -15.253 1.00 57.56 152 ALA A N 1
ATOM 1070 C CA . ALA A 1 152 ? -5.460 7.720 -14.030 1.00 57.56 152 ALA A CA 1
ATOM 1071 C C . ALA A 1 152 ? -5.600 9.205 -13.656 1.00 57.56 152 ALA A C 1
ATOM 1073 O O . ALA A 1 152 ? -5.937 9.510 -12.512 1.00 57.56 152 ALA A O 1
ATOM 1074 N N . THR A 1 153 ? -5.430 10.130 -14.607 1.00 58.31 153 THR A N 1
ATOM 1075 C CA . THR A 1 153 ? -5.580 11.577 -14.370 1.00 58.31 153 THR A CA 1
ATOM 1076 C C . THR A 1 153 ? -6.970 11.948 -13.846 1.00 58.31 153 THR A C 1
ATOM 1078 O O . THR A 1 153 ? -7.076 12.807 -12.972 1.00 58.31 153 THR A O 1
ATOM 1081 N N . ALA A 1 154 ? -8.029 11.286 -14.318 1.00 50.47 154 ALA A N 1
ATOM 1082 C CA . ALA A 1 154 ? -9.391 11.515 -13.833 1.00 50.47 154 ALA A CA 1
ATOM 1083 C C . ALA A 1 154 ? -9.650 10.890 -12.448 1.00 50.47 154 ALA A C 1
ATOM 1085 O O . ALA A 1 154 ? -10.340 11.468 -11.609 1.00 50.47 154 ALA A O 1
ATOM 1086 N N . VAL A 1 155 ? -9.092 9.706 -12.198 1.00 51.66 155 VAL A N 1
ATOM 1087 C CA . VAL A 1 155 ? -9.381 8.887 -11.013 1.00 51.66 155 VAL A CA 1
ATOM 1088 C C . VAL A 1 155 ? -8.575 9.316 -9.782 1.00 51.66 155 VAL A C 1
ATOM 1090 O O . VAL A 1 155 ? -9.100 9.250 -8.668 1.00 51.66 155 VAL A O 1
ATOM 1093 N N . PHE A 1 156 ? -7.335 9.792 -9.961 1.00 60.72 156 PHE A N 1
ATOM 1094 C CA . PHE A 1 156 ? -6.455 10.234 -8.867 1.00 60.72 156 PHE A CA 1
ATOM 1095 C C . PHE A 1 156 ? -7.137 11.265 -7.948 1.00 60.72 156 PHE A C 1
ATOM 1097 O O . PHE A 1 156 ? -7.280 10.986 -6.755 1.00 60.72 156 PHE A O 1
ATOM 1104 N N . PRO A 1 157 ? -7.616 12.421 -8.450 1.00 52.12 157 PRO A N 1
ATOM 1105 C CA . PRO A 1 157 ? -8.234 13.434 -7.597 1.00 52.12 157 PRO A CA 1
ATOM 1106 C C . PRO A 1 157 ? -9.476 12.911 -6.873 1.00 52.12 157 PRO A C 1
ATOM 1108 O O . PRO A 1 157 ? -9.648 13.167 -5.685 1.00 52.12 157 PRO A O 1
ATOM 1111 N N . VAL A 1 158 ? -10.313 12.132 -7.563 1.00 50.69 158 VAL A N 1
ATOM 1112 C CA . VAL A 1 158 ? -11.564 11.595 -7.008 1.00 50.69 158 VAL A CA 1
ATOM 1113 C C . VAL A 1 158 ? -11.292 10.653 -5.837 1.00 50.69 158 VAL A C 1
ATOM 1115 O O . VAL A 1 158 ? -11.957 10.761 -4.805 1.00 50.69 158 VAL A O 1
ATOM 1118 N N . LEU A 1 159 ? -10.296 9.769 -5.956 1.00 58.56 159 LEU A N 1
ATOM 1119 C CA . LEU A 1 159 ? -9.921 8.865 -4.871 1.00 58.56 159 LEU A CA 1
ATOM 1120 C C . LEU A 1 159 ? -9.444 9.644 -3.644 1.00 58.56 159 LEU A C 1
ATOM 1122 O O . LEU A 1 159 ? -9.949 9.425 -2.544 1.00 58.56 159 LEU A O 1
ATOM 1126 N N . PHE A 1 160 ? -8.498 10.566 -3.824 1.00 61.41 160 PHE A N 1
ATOM 1127 C CA . PHE A 1 160 ? -7.930 11.311 -2.702 1.00 61.41 160 PHE A CA 1
ATOM 1128 C C . PHE A 1 160 ? -8.953 12.243 -2.046 1.00 61.41 160 PHE A C 1
ATOM 1130 O O . PHE A 1 160 ? -8.978 12.333 -0.821 1.00 61.41 160 PHE A O 1
ATOM 1137 N N . ILE A 1 161 ? -9.848 12.866 -2.820 1.00 58.22 161 ILE A N 1
ATOM 1138 C CA . ILE A 1 161 ? -10.971 13.649 -2.284 1.00 58.22 161 ILE A CA 1
ATOM 1139 C C . ILE A 1 161 ? -11.927 12.746 -1.496 1.00 58.22 161 ILE A C 1
ATOM 1141 O O . ILE A 1 161 ? -12.319 13.096 -0.384 1.00 58.22 161 ILE A O 1
ATOM 1145 N N . GLY A 1 162 ? -12.276 11.571 -2.028 1.00 54.66 162 GLY A N 1
ATOM 1146 C CA . GLY A 1 162 ? -13.142 10.609 -1.344 1.00 54.66 162 GLY A CA 1
ATOM 1147 C C . GLY A 1 162 ? -12.547 10.117 -0.022 1.00 54.66 162 GLY A C 1
ATOM 1148 O O . GLY A 1 162 ? -13.235 10.090 0.997 1.00 54.66 162 GLY A O 1
ATOM 1149 N N . LEU A 1 163 ? -11.251 9.794 -0.007 1.00 60.53 163 LEU A N 1
ATOM 1150 C CA . LEU A 1 163 ? -10.527 9.397 1.204 1.00 60.53 163 LEU A CA 1
ATOM 1151 C C . LEU A 1 163 ? -10.393 10.556 2.201 1.00 60.53 163 LEU A C 1
ATOM 1153 O O . LEU A 1 163 ? -10.564 10.353 3.404 1.00 60.53 163 LEU A O 1
ATOM 1157 N N . ALA A 1 164 ? -10.135 11.777 1.726 1.00 63.66 164 ALA A N 1
ATOM 1158 C CA . ALA A 1 164 ? -10.103 12.970 2.568 1.00 63.66 164 ALA A CA 1
ATOM 1159 C C . ALA A 1 164 ? -11.467 13.216 3.231 1.00 63.66 164 ALA A C 1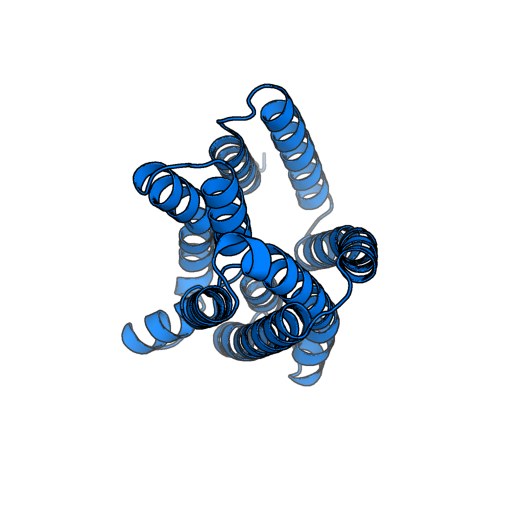
ATOM 1161 O O . ALA A 1 164 ? -11.527 13.409 4.442 1.00 63.66 164 ALA A O 1
ATOM 1162 N N . ALA A 1 165 ? -12.562 13.118 2.476 1.00 57.44 165 ALA A N 1
ATOM 1163 C CA . ALA A 1 165 ? -13.918 13.269 3.001 1.00 57.44 165 ALA A CA 1
ATOM 1164 C C . ALA A 1 165 ? -14.289 12.167 4.011 1.00 57.44 165 ALA A C 1
ATOM 1166 O O . ALA A 1 165 ? -14.915 12.451 5.029 1.00 57.44 165 ALA A O 1
ATOM 1167 N N . LEU A 1 166 ? -13.880 10.917 3.761 1.00 59.12 166 LEU A N 1
ATOM 1168 C CA . LEU A 1 166 ? -14.103 9.793 4.681 1.00 59.12 166 LEU A CA 1
ATOM 1169 C C . LEU A 1 166 ? -13.276 9.900 5.967 1.00 59.12 166 LEU A C 1
ATOM 1171 O O . LEU A 1 166 ? -13.705 9.423 7.016 1.00 59.12 166 LEU A O 1
ATOM 1175 N N . SER A 1 167 ? -12.083 10.487 5.881 1.00 57.16 167 SER A N 1
ATOM 1176 C CA . SER A 1 167 ? -11.175 10.623 7.019 1.00 57.16 167 SER A CA 1
ATOM 1177 C C . SER A 1 167 ? -11.414 11.900 7.825 1.00 57.16 167 SER A C 1
ATOM 1179 O O . SER A 1 167 ? -11.117 11.904 9.016 1.00 57.16 167 SER A O 1
ATOM 1181 N N . SER A 1 168 ? -11.977 12.967 7.244 1.00 55.97 168 SER A N 1
ATOM 1182 C CA . SER A 1 168 ? -12.194 14.242 7.935 1.00 55.97 168 SER A CA 1
ATOM 1183 C C . SER A 1 168 ? -13.316 14.155 8.975 1.00 55.97 168 SER A C 1
ATOM 1185 O O . SER A 1 168 ? -14.492 14.305 8.653 1.00 55.97 168 SER A O 1
ATOM 1187 N N . ALA A 1 169 ? -12.948 13.970 10.244 1.00 52.78 169 ALA A N 1
ATOM 1188 C CA . ALA A 1 169 ? -13.886 14.040 11.366 1.00 52.78 169 ALA A CA 1
ATOM 1189 C C . ALA A 1 169 ? -14.282 15.489 11.742 1.00 52.78 169 ALA A C 1
ATOM 1191 O O . ALA A 1 169 ? -15.295 15.693 12.406 1.00 52.78 169 ALA A O 1
ATOM 1192 N N . SER A 1 170 ? -13.508 16.506 11.324 1.00 59.38 170 SER A N 1
ATOM 1193 C CA . SER A 1 170 ? -13.794 17.929 11.580 1.00 59.38 170 SER A CA 1
ATOM 1194 C C . SER A 1 170 ? -13.153 18.868 10.542 1.00 59.38 170 SER A C 1
ATOM 1196 O O . SER A 1 170 ? -12.173 18.511 9.879 1.00 59.38 170 SER A O 1
ATOM 1198 N N . ARG A 1 171 ? -13.662 20.111 10.436 1.00 56.34 171 ARG A N 1
ATOM 1199 C CA . ARG A 1 171 ? -13.094 21.176 9.574 1.00 56.34 171 ARG A CA 1
ATOM 1200 C C . ARG A 1 171 ? -11.625 21.495 9.893 1.00 56.34 171 ARG A C 1
ATOM 1202 O O . ARG A 1 171 ? -10.871 21.835 8.987 1.00 56.34 171 ARG A O 1
ATOM 1209 N N . SER A 1 172 ? -11.214 21.341 11.153 1.00 58.34 172 SER A N 1
ATOM 1210 C CA . SER A 1 172 ? -9.824 21.537 11.595 1.00 58.34 172 SER A CA 1
ATOM 1211 C C . SER A 1 172 ? -8.878 20.508 10.963 1.00 58.34 172 SER A C 1
ATOM 1213 O O . SER A 1 172 ? -7.806 20.854 10.467 1.00 58.34 172 SER A O 1
ATOM 1215 N N . MET A 1 173 ? -9.303 19.245 10.872 1.00 56.00 173 MET A N 1
ATOM 1216 C CA . MET A 1 173 ? -8.483 18.180 10.291 1.00 56.00 173 MET A CA 1
ATOM 1217 C C . MET A 1 173 ? -8.308 18.340 8.774 1.00 56.00 173 MET A C 1
ATOM 1219 O O . MET A 1 173 ? -7.221 18.099 8.252 1.00 56.00 173 MET A O 1
ATOM 1223 N N . ALA A 1 174 ? -9.342 18.829 8.082 1.00 56.81 174 ALA A N 1
ATOM 1224 C CA . ALA A 1 174 ? -9.272 19.155 6.657 1.00 56.81 174 ALA A CA 1
ATOM 1225 C C . ALA A 1 174 ? -8.287 20.305 6.372 1.00 56.81 174 ALA A C 1
ATOM 1227 O O . ALA A 1 174 ? -7.475 20.206 5.453 1.00 56.81 174 ALA A O 1
ATOM 1228 N N . ALA A 1 175 ? -8.303 21.364 7.191 1.00 58.59 175 ALA A N 1
ATOM 1229 C CA . ALA A 1 175 ? -7.370 22.483 7.059 1.00 58.59 175 ALA A CA 1
ATOM 1230 C C . ALA A 1 175 ? -5.911 22.049 7.286 1.00 58.59 175 ALA A C 1
ATOM 1232 O O . ALA A 1 175 ? -5.028 22.412 6.511 1.00 58.59 175 ALA A O 1
ATOM 1233 N N . ARG A 1 176 ? -5.656 21.211 8.301 1.00 56.34 176 ARG A N 1
ATOM 1234 C CA . ARG A 1 176 ? -4.314 20.674 8.589 1.00 56.34 176 ARG A CA 1
ATOM 1235 C C . ARG A 1 176 ? -3.805 19.750 7.483 1.00 56.34 176 ARG A C 1
ATOM 1237 O O . ARG A 1 176 ? -2.644 19.855 7.096 1.00 56.34 176 ARG A O 1
ATOM 1244 N N . ALA A 1 177 ? -4.669 18.891 6.942 1.00 57.03 177 ALA A N 1
ATOM 1245 C CA . ALA A 1 177 ? -4.331 18.032 5.810 1.00 57.03 177 ALA A CA 1
ATOM 1246 C C . ALA A 1 177 ? -4.003 18.848 4.547 1.00 57.03 177 ALA A C 1
ATOM 1248 O O . ALA A 1 177 ? -3.008 18.565 3.883 1.00 57.03 177 ALA A O 1
ATOM 1249 N N . ALA A 1 178 ? -4.784 19.893 4.250 1.00 59.91 178 ALA A N 1
ATOM 1250 C CA . ALA A 1 178 ? -4.526 20.790 3.124 1.00 59.91 178 ALA A CA 1
ATOM 1251 C C . ALA A 1 178 ? -3.194 21.542 3.278 1.00 59.91 178 ALA A C 1
ATOM 1253 O O . ALA A 1 178 ? -2.413 21.620 2.329 1.00 59.91 178 ALA A O 1
ATOM 1254 N N . LEU A 1 179 ? -2.899 22.036 4.485 1.00 56.69 179 LEU A N 1
ATOM 1255 C CA . LEU A 1 179 ? -1.645 22.726 4.780 1.00 56.69 179 LEU A CA 1
ATOM 1256 C C . LEU A 1 179 ? -0.437 21.796 4.598 1.00 56.69 179 LEU A C 1
ATOM 1258 O O . LEU A 1 179 ? 0.542 22.160 3.954 1.00 56.69 179 LEU A O 1
ATOM 1262 N N . ALA A 1 180 ? -0.520 20.572 5.115 1.00 58.19 180 ALA A N 1
ATOM 1263 C CA . ALA A 1 180 ? 0.551 19.591 4.991 1.00 58.19 180 ALA A CA 1
ATOM 1264 C C . ALA A 1 180 ? 0.735 19.081 3.561 1.00 58.19 180 ALA A C 1
ATOM 1266 O O . ALA A 1 180 ? 1.871 18.891 3.135 1.00 58.19 180 ALA A O 1
ATOM 1267 N N . ALA A 1 181 ? -0.349 18.916 2.799 1.00 55.75 181 ALA A N 1
ATOM 1268 C CA . ALA A 1 181 ? -0.270 18.621 1.373 1.00 55.75 181 ALA A CA 1
ATOM 1269 C C . ALA A 1 181 ? 0.432 19.758 0.610 1.00 55.75 181 ALA A C 1
ATOM 1271 O O . ALA A 1 181 ? 1.311 19.490 -0.207 1.00 55.75 181 ALA A O 1
ATOM 1272 N N . GLY A 1 182 ? 0.109 21.018 0.926 1.00 54.59 182 GLY A N 1
ATOM 1273 C CA . GLY A 1 182 ? 0.765 22.194 0.351 1.00 54.59 182 GLY A CA 1
ATOM 1274 C C . GLY A 1 182 ? 2.255 22.278 0.696 1.00 54.59 182 GLY A C 1
ATOM 1275 O O . GLY A 1 182 ? 3.084 22.478 -0.190 1.00 54.59 182 GLY A O 1
ATOM 1276 N N . LEU A 1 183 ? 2.614 22.052 1.963 1.00 55.41 183 LEU A N 1
ATOM 1277 C CA . LEU A 1 183 ? 4.008 22.030 2.418 1.00 55.41 183 LEU A CA 1
ATOM 1278 C C . LEU A 1 183 ? 4.794 20.872 1.795 1.00 55.41 183 LEU A C 1
ATOM 1280 O O . LEU A 1 183 ? 5.923 21.070 1.347 1.00 55.41 183 LEU A O 1
ATOM 1284 N N . ALA A 1 184 ? 4.195 19.681 1.710 1.00 53.38 184 ALA A N 1
ATOM 1285 C CA . ALA A 1 184 ? 4.819 18.529 1.075 1.00 53.38 184 ALA A CA 1
ATOM 1286 C C . ALA A 1 184 ? 5.039 18.758 -0.425 1.00 53.38 184 ALA A C 1
ATOM 1288 O O . ALA A 1 184 ? 6.113 18.451 -0.937 1.00 53.38 184 ALA A O 1
ATOM 1289 N N . ALA A 1 185 ? 4.059 19.342 -1.120 1.00 54.03 185 ALA A N 1
ATOM 1290 C CA . ALA A 1 185 ? 4.177 19.703 -2.528 1.00 54.03 185 ALA A CA 1
ATOM 1291 C C . ALA A 1 185 ? 5.266 20.767 -2.754 1.00 54.03 185 ALA A C 1
ATOM 1293 O O . ALA A 1 185 ? 6.112 20.597 -3.632 1.00 54.03 185 ALA A O 1
ATOM 1294 N N . GLY A 1 186 ? 5.304 21.817 -1.927 1.00 56.06 186 GLY A N 1
ATOM 1295 C CA . GLY A 1 186 ? 6.325 22.86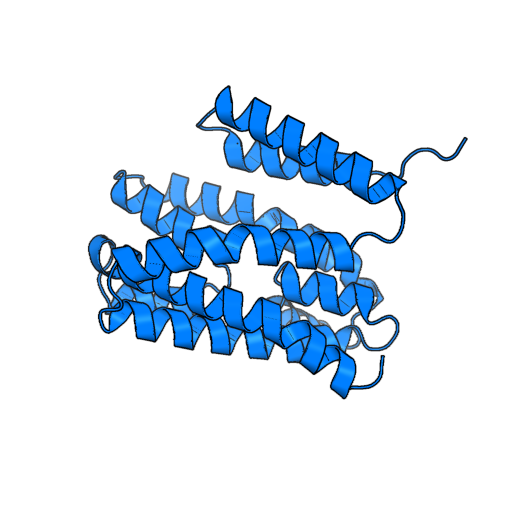6 -1.994 1.00 56.06 186 GLY A CA 1
ATOM 1296 C C . GLY A 1 186 ? 7.738 22.330 -1.756 1.00 56.06 186 GLY A C 1
ATOM 1297 O O . GLY A 1 186 ? 8.644 22.564 -2.554 1.00 56.06 186 GLY A O 1
ATOM 1298 N N . ALA A 1 187 ? 7.931 21.527 -0.712 1.00 54.94 187 ALA A N 1
ATOM 1299 C CA . ALA A 1 187 ? 9.231 20.929 -0.424 1.00 54.94 187 ALA A CA 1
ATOM 1300 C C . ALA A 1 187 ? 9.633 19.848 -1.452 1.00 54.94 187 ALA A C 1
ATOM 1302 O O . ALA A 1 187 ? 10.814 19.713 -1.766 1.00 54.94 187 ALA A O 1
ATOM 1303 N N . ALA A 1 188 ? 8.679 19.134 -2.061 1.00 50.69 188 ALA A N 1
ATOM 1304 C CA . ALA A 1 188 ? 8.940 18.199 -3.159 1.00 50.69 188 ALA A CA 1
ATOM 1305 C C . ALA A 1 188 ? 9.378 18.885 -4.469 1.00 50.69 188 ALA A C 1
ATOM 1307 O O . ALA A 1 188 ? 10.069 18.262 -5.287 1.00 50.69 188 ALA A O 1
ATOM 1308 N N . LEU A 1 189 ? 8.976 20.141 -4.685 1.00 57.53 189 LEU A N 1
ATOM 1309 C CA . LEU A 1 189 ? 9.437 20.971 -5.803 1.00 57.53 189 LEU A CA 1
ATOM 1310 C C . LEU A 1 189 ? 10.870 21.469 -5.578 1.00 57.53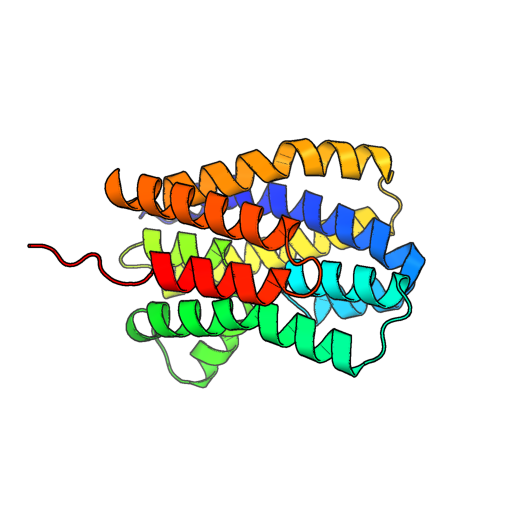 189 LEU A C 1
ATOM 1312 O O . LEU A 1 189 ? 11.659 21.479 -6.517 1.00 57.53 189 LEU A O 1
ATOM 1316 N N . LEU A 1 190 ? 11.213 21.815 -4.335 1.00 65.81 190 LEU A N 1
ATOM 1317 C CA . LEU A 1 190 ? 12.532 22.341 -3.965 1.00 65.81 190 LEU A CA 1
ATOM 1318 C C . LEU A 1 190 ? 13.594 21.246 -3.784 1.00 65.81 190 LEU A C 1
ATOM 1320 O O . LEU A 1 190 ? 14.772 21.491 -4.030 1.00 65.81 190 LEU A O 1
ATOM 1324 N N . TRP A 1 191 ? 13.191 20.032 -3.391 1.00 55.28 191 TRP A N 1
ATOM 1325 C CA . TRP A 1 191 ? 14.103 18.901 -3.200 1.00 55.28 191 TRP A CA 1
ATOM 1326 C C . TRP A 1 191 ? 13.591 17.626 -3.892 1.00 55.28 191 TRP A C 1
ATOM 1328 O O . TRP A 1 191 ? 12.976 16.758 -3.262 1.00 55.28 191 TRP A O 1
ATOM 1338 N N . PRO A 1 192 ? 13.908 17.442 -5.188 1.00 50.88 192 PRO A N 1
ATOM 1339 C CA . PRO A 1 192 ? 13.453 16.290 -5.968 1.00 50.88 192 PRO A CA 1
ATOM 1340 C C . PRO A 1 192 ? 13.878 14.925 -5.394 1.00 50.88 192 PRO A C 1
ATOM 1342 O O . PRO A 1 192 ? 13.115 13.966 -5.476 1.00 50.88 192 PRO A O 1
ATOM 1345 N N . GLY A 1 193 ? 15.059 14.841 -4.769 1.00 49.47 193 GLY A N 1
ATOM 1346 C CA . GLY A 1 193 ? 15.573 13.627 -4.114 1.00 49.47 193 GLY A CA 1
ATOM 1347 C C . GLY A 1 193 ? 15.026 13.339 -2.705 1.00 49.47 193 GLY A C 1
ATOM 1348 O O . GLY A 1 193 ? 15.213 12.236 -2.205 1.00 49.47 193 GLY A O 1
ATOM 1349 N N . GLY A 1 194 ? 14.340 14.295 -2.063 1.00 51.09 194 GLY A N 1
ATOM 1350 C CA . GLY A 1 194 ? 13.841 14.191 -0.681 1.00 51.09 194 GLY A CA 1
ATOM 1351 C C . GLY A 1 194 ? 12.333 13.944 -0.568 1.00 51.09 194 GLY A C 1
ATOM 1352 O O . GLY A 1 194 ? 11.790 13.900 0.535 1.00 51.09 194 GLY A O 1
ATOM 1353 N N . ARG A 1 195 ? 11.640 13.774 -1.701 1.00 54.84 195 ARG A N 1
ATOM 1354 C CA . ARG A 1 195 ? 10.167 13.748 -1.803 1.00 54.84 195 ARG A CA 1
ATOM 1355 C C . ARG A 1 195 ? 9.489 12.744 -0.866 1.00 54.84 195 ARG A C 1
ATOM 1357 O O . ARG A 1 195 ? 8.459 13.063 -0.280 1.00 54.84 195 ARG A O 1
ATOM 1364 N N . GLY A 1 196 ? 10.084 11.564 -0.682 1.00 44.81 196 GLY A N 1
ATOM 1365 C CA . GLY A 1 196 ? 9.574 10.546 0.245 1.00 44.81 196 GLY A CA 1
ATOM 1366 C C . GLY A 1 196 ? 9.688 10.957 1.718 1.00 44.81 196 GLY A C 1
ATOM 1367 O O . GLY A 1 196 ? 8.752 10.759 2.487 1.00 44.81 196 GLY A O 1
ATOM 1368 N N . VAL A 1 197 ? 10.798 11.592 2.102 1.00 52.44 197 VAL A N 1
ATOM 1369 C CA . VAL A 1 197 ? 11.045 12.068 3.476 1.00 52.44 197 VAL A CA 1
ATOM 1370 C C . VAL A 1 197 ? 10.130 13.244 3.812 1.00 52.44 197 VAL A C 1
ATOM 1372 O O . VAL A 1 197 ? 9.538 13.286 4.887 1.00 52.44 197 VAL A O 1
ATOM 1375 N N . VAL A 1 198 ? 9.952 14.158 2.858 1.00 56.44 198 VAL A N 1
ATOM 1376 C CA . VAL A 1 198 ? 9.063 15.320 2.970 1.00 56.44 198 VAL A CA 1
ATOM 1377 C C . VAL A 1 198 ? 7.605 14.898 3.173 1.00 56.44 198 VAL A C 1
ATOM 1379 O O . VAL A 1 198 ? 6.930 15.428 4.054 1.00 56.44 198 VAL A O 1
ATOM 1382 N N . ALA A 1 199 ? 7.121 13.918 2.403 1.00 48.44 199 ALA A N 1
ATOM 1383 C CA . ALA A 1 199 ? 5.756 13.413 2.541 1.00 48.44 199 ALA A CA 1
ATOM 1384 C C . ALA A 1 199 ? 5.518 12.745 3.909 1.00 48.44 199 ALA A C 1
ATOM 1386 O O . ALA A 1 199 ? 4.476 12.959 4.529 1.00 48.44 199 ALA A O 1
ATOM 1387 N N . VAL A 1 200 ? 6.499 11.985 4.411 1.00 48.22 200 VAL A N 1
ATOM 1388 C CA . VAL A 1 200 ? 6.432 11.353 5.740 1.00 48.22 200 VAL A CA 1
ATOM 1389 C C . VAL A 1 200 ? 6.469 12.398 6.859 1.00 48.22 200 VAL A C 1
ATOM 1391 O O . VAL A 1 200 ? 5.659 12.327 7.780 1.00 48.22 200 VAL A O 1
ATOM 1394 N N . ALA A 1 201 ? 7.340 13.405 6.769 1.00 56.91 201 ALA A N 1
ATOM 1395 C CA . ALA A 1 201 ? 7.418 14.483 7.756 1.00 56.91 201 ALA A CA 1
ATOM 1396 C C . ALA A 1 201 ? 6.120 15.308 7.817 1.00 56.91 201 ALA A C 1
ATOM 1398 O O . ALA A 1 201 ? 5.617 15.600 8.903 1.00 56.91 201 ALA A O 1
ATOM 1399 N N . ALA A 1 202 ? 5.533 15.621 6.658 1.00 54.91 202 ALA A N 1
ATOM 1400 C CA . ALA A 1 202 ? 4.250 16.313 6.574 1.00 54.91 202 ALA A CA 1
ATOM 1401 C C . ALA A 1 202 ? 3.108 15.480 7.184 1.00 54.91 202 ALA A C 1
ATOM 1403 O O . ALA A 1 202 ? 2.300 16.010 7.945 1.00 54.91 202 ALA A O 1
ATOM 1404 N N . ALA A 1 203 ? 3.072 14.170 6.922 1.00 50.25 203 ALA A N 1
ATOM 1405 C CA . ALA A 1 203 ? 2.087 13.269 7.520 1.00 50.25 203 ALA A CA 1
ATOM 1406 C C . ALA A 1 203 ? 2.217 13.196 9.054 1.00 50.25 203 ALA A C 1
ATOM 1408 O O . ALA A 1 203 ? 1.208 13.241 9.759 1.00 50.25 203 ALA A O 1
ATOM 1409 N N . ILE A 1 204 ? 3.447 13.153 9.580 1.00 52.81 204 ILE A N 1
ATOM 1410 C CA . ILE A 1 204 ? 3.712 13.187 11.027 1.00 52.81 204 ILE A CA 1
ATOM 1411 C C . ILE A 1 204 ? 3.218 14.507 11.638 1.00 52.81 204 ILE A C 1
ATOM 1413 O O . ILE A 1 204 ? 2.544 14.484 12.665 1.00 52.81 204 ILE A O 1
ATOM 1417 N N . ALA A 1 205 ? 3.467 15.648 10.990 1.00 56.12 205 AL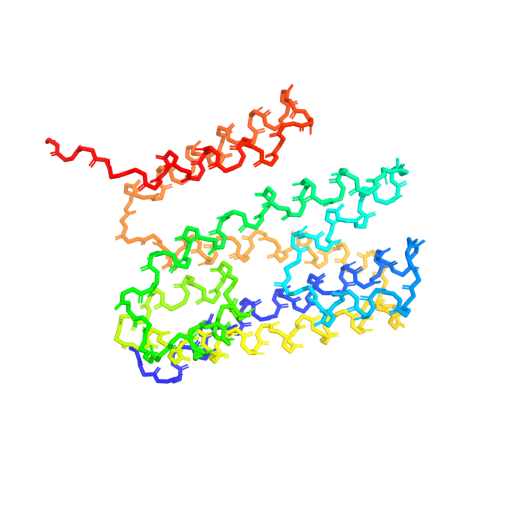A A N 1
ATOM 1418 C CA . ALA A 1 205 ? 3.024 16.959 11.474 1.00 56.12 205 ALA A CA 1
ATOM 1419 C C . ALA A 1 205 ? 1.486 17.100 11.545 1.00 56.12 205 ALA A C 1
ATOM 1421 O O . ALA A 1 205 ? 0.953 17.758 12.444 1.00 56.12 205 ALA A O 1
ATOM 1422 N N . VAL A 1 206 ? 0.750 16.455 10.632 1.00 53.28 206 VAL A N 1
ATOM 1423 C CA . VAL A 1 206 ? -0.725 16.386 10.689 1.00 53.28 206 VAL A CA 1
ATOM 1424 C C . VAL A 1 206 ? -1.202 15.457 11.800 1.00 53.28 206 VAL A C 1
ATOM 1426 O O . VAL A 1 206 ? -2.212 15.747 12.437 1.00 53.28 206 VAL A O 1
ATOM 1429 N N . ALA A 1 207 ? -0.483 14.359 12.037 1.00 49.06 207 ALA A N 1
ATOM 1430 C CA . ALA A 1 207 ? -0.848 13.341 13.017 1.00 49.06 207 ALA A CA 1
ATOM 1431 C C . ALA A 1 207 ? -0.606 13.764 14.476 1.00 49.06 207 ALA A C 1
ATOM 1433 O O . ALA A 1 207 ? -1.182 13.156 15.379 1.00 49.06 207 ALA A O 1
ATOM 1434 N N . LEU A 1 208 ? 0.210 14.796 14.730 1.00 46.47 208 LEU A N 1
ATOM 1435 C CA . LEU A 1 208 ? 0.367 15.346 16.078 1.00 46.47 208 LEU A CA 1
ATOM 1436 C C . LEU A 1 208 ? -0.980 15.909 16.573 1.00 46.47 208 LEU A C 1
ATOM 1438 O O . LEU A 1 208 ? -1.635 16.648 15.833 1.00 46.47 208 LEU A O 1
ATOM 1442 N N . PRO A 1 209 ? -1.439 15.598 17.796 1.00 45.72 209 PRO A N 1
ATOM 1443 C CA . PRO A 1 209 ? -2.613 16.256 18.354 1.00 45.72 209 PRO A CA 1
ATOM 1444 C C . PRO A 1 209 ? -2.363 17.765 18.351 1.00 45.72 209 PRO A C 1
ATOM 1446 O O . PRO A 1 209 ? -1.311 18.219 18.799 1.00 45.72 209 PRO A O 1
ATOM 1449 N N . GLY A 1 210 ? -3.295 18.541 17.793 1.00 46.00 210 GLY A N 1
ATOM 1450 C CA . GLY A 1 210 ? -3.270 19.980 18.029 1.00 46.00 210 GLY A CA 1
ATOM 1451 C C . GLY A 1 210 ? -3.464 20.164 19.526 1.00 46.00 210 GLY A C 1
ATOM 1452 O O . GLY A 1 210 ? -4.362 19.533 20.079 1.00 46.00 210 GLY A O 1
ATOM 1453 N N . GLY A 1 211 ? -2.595 20.932 20.181 1.00 38.50 211 GLY A N 1
ATOM 1454 C CA . GLY A 1 211 ? -2.840 21.326 21.560 1.00 38.50 211 GLY A CA 1
ATOM 1455 C C . GLY A 1 211 ? -4.197 22.014 21.603 1.00 38.50 211 GLY A C 1
ATOM 1456 O O . GLY A 1 211 ? -4.351 23.091 21.034 1.00 38.50 211 GLY A O 1
ATOM 1457 N N . GLU A 1 212 ? -5.188 21.356 22.194 1.00 38.75 212 GLU A N 1
ATOM 1458 C CA . GLU A 1 212 ? -6.383 22.048 22.644 1.00 38.75 212 GLU A CA 1
ATOM 1459 C C . GLU A 1 212 ? -5.961 22.839 23.884 1.00 38.75 212 GLU A C 1
ATOM 1461 O O . GLU A 1 212 ? -5.764 22.278 24.962 1.00 38.75 212 GLU A O 1
ATOM 1466 N N . THR A 1 213 ? -5.721 24.132 23.675 1.00 36.69 213 THR A N 1
ATOM 1467 C CA . THR A 1 213 ? -5.917 25.175 24.687 1.00 36.69 213 THR A CA 1
ATOM 1468 C C . THR A 1 213 ? -7.175 25.932 24.321 1.00 36.69 213 THR A C 1
ATOM 1470 O O . THR A 1 213 ? -7.254 26.323 23.131 1.00 36.69 213 THR A O 1
#

Foldseek 3Di:
DPPVVLVVLLVLVLLLLLLLLLLLLQLQCVQPRNVVSLVCLVVPPDSQLSVLLSVCSVVVHDPVSSVVSNVLQCVVLVVLLVVCVVLADDDPVLSVVLSSLRDLSQSLSLVLVVNCNNVSSVVSSVSSSVSSSNSSVNNNVPDDNVNSVVSNVVSVVVNVVSSLVSNDPDPVLSVLLVVLVVQLVVVCVVDVPCSSVSNVVSVVSSVPDDPDD

Sequence (213 aa):
MKRRAILSAAVAPATAIVVFGATYGTLARHVIGAGAAMLSSLLIFSGAVQFTVVGLLSAGAGPGALVAGSVTLNFRNLLLGAVLRPRVQGGPARRAGLAWFLVDESAGLALASGTDVTRTLFASGALFYIAWQVGTMLGLLGASVEGVRSAATAVFPVLFIGLAALSSASRSMAARAALAAGLAAGAALLWPGGRGVVAVAAAIAVALPGGET

Secondary structure (DSSP, 8-state):
--HHHHHHHHHHHHHHHHHHHHHHHHHHHHHHHHHHHHHHHHH---HHHHHHHHHHHHTT--HHHHHHHHHHHHHHHHHHHHHHTTT--S-HHHHHHHHHT--HHHHHHHHHTTT-HHHHHHHHHHHHHHHHHHHHHHHHTT--HHHHHHHHHHHHHHHHHHHHHHH-SSHHHHHHHHHHHHHHHHHHHH-GGGHHHHHHHHHHHHHSPP---

pLDDT: mean 77.05, std 17.28, range [36.69, 98.0]

Radius of gyration: 17.54 Å; chains: 1; bounding box: 45×40×49 Å